Protein AF-A0A7J3WGR6-F1 (afdb_monomer_lite)

Structure (mmCIF, N/CA/C/O backbone):
data_AF-A0A7J3WGR6-F1
#
_entry.id   AF-A0A7J3WGR6-F1
#
loop_
_atom_site.group_PDB
_atom_site.id
_atom_site.type_symbol
_atom_site.label_atom_id
_atom_site.label_alt_id
_atom_site.label_comp_id
_atom_site.label_asym_id
_atom_site.label_entity_id
_atom_site.label_seq_id
_atom_site.pdbx_PDB_ins_code
_atom_site.Cartn_x
_atom_site.Cartn_y
_atom_site.Cartn_z
_atom_site.occupancy
_atom_site.B_iso_or_equiv
_atom_site.auth_seq_id
_atom_site.auth_comp_id
_atom_site.auth_asym_id
_atom_site.auth_atom_id
_atom_site.pdbx_PDB_model_num
ATOM 1 N N . MET A 1 1 ? 10.433 -10.860 -7.961 1.00 73.06 1 MET A N 1
ATOM 2 C CA . MET A 1 1 ? 10.744 -11.866 -6.919 1.00 73.06 1 MET A CA 1
ATOM 3 C C . MET A 1 1 ? 10.894 -11.122 -5.602 1.00 73.06 1 MET A C 1
ATOM 5 O O . MET A 1 1 ? 11.414 -10.011 -5.635 1.00 73.06 1 MET A O 1
ATOM 9 N N . LEU A 1 2 ? 10.378 -11.660 -4.494 1.00 84.00 2 LEU A N 1
ATOM 10 C CA . LEU A 1 2 ? 10.444 -10.988 -3.188 1.00 84.00 2 LEU A CA 1
ATOM 11 C C . LEU A 1 2 ? 11.852 -11.085 -2.602 1.00 84.00 2 LEU A C 1
ATOM 13 O O . LEU A 1 2 ? 12.506 -12.113 -2.768 1.00 84.00 2 LEU A O 1
ATOM 17 N N . THR A 1 3 ? 12.309 -10.043 -1.911 1.00 88.19 3 THR A N 1
ATOM 18 C CA . THR A 1 3 ? 13.559 -10.129 -1.149 1.00 88.19 3 THR A CA 1
ATOM 19 C C . THR A 1 3 ? 13.347 -10.954 0.130 1.00 88.19 3 THR A C 1
ATOM 21 O O . THR A 1 3 ? 12.221 -11.024 0.638 1.00 88.19 3 THR A O 1
ATOM 24 N N . PRO A 1 4 ? 14.406 -11.568 0.699 1.00 88.38 4 PRO A N 1
ATOM 25 C CA . PRO A 1 4 ? 14.295 -12.297 1.963 1.00 88.38 4 PRO A CA 1
ATOM 26 C C . PRO A 1 4 ? 13.742 -11.439 3.109 1.00 88.38 4 PRO A C 1
ATOM 28 O O . PRO A 1 4 ? 12.956 -11.929 3.916 1.00 88.38 4 PRO A O 1
ATOM 31 N N . LEU A 1 5 ? 14.102 -10.150 3.145 1.00 88.00 5 LEU A N 1
ATOM 32 C CA . LEU A 1 5 ? 13.610 -9.203 4.145 1.00 88.00 5 LEU A CA 1
ATOM 33 C C . LEU A 1 5 ? 12.109 -8.930 3.975 1.00 88.00 5 LEU A C 1
ATOM 35 O O . LEU A 1 5 ? 11.359 -9.067 4.935 1.00 88.00 5 LEU A O 1
ATOM 39 N N . GLU A 1 6 ? 11.657 -8.600 2.759 1.00 89.56 6 GLU A N 1
ATOM 40 C CA . GLU A 1 6 ? 10.231 -8.362 2.470 1.00 89.56 6 GLU A CA 1
ATOM 41 C C . GLU A 1 6 ? 9.373 -9.576 2.854 1.00 89.56 6 GLU A C 1
ATOM 43 O O . GLU A 1 6 ? 8.326 -9.434 3.490 1.00 89.56 6 GLU A O 1
ATOM 48 N N . ARG A 1 7 ? 9.846 -10.778 2.501 1.00 88.12 7 ARG A N 1
ATOM 49 C CA . ARG A 1 7 ? 9.181 -12.042 2.828 1.00 88.12 7 ARG A CA 1
ATOM 50 C C . ARG A 1 7 ? 9.122 -12.272 4.334 1.00 88.12 7 ARG A C 1
ATOM 52 O O . ARG A 1 7 ? 8.055 -12.601 4.844 1.00 88.12 7 ARG A O 1
ATOM 59 N N . GLY A 1 8 ? 10.243 -12.098 5.035 1.00 85.75 8 GLY A N 1
ATOM 60 C CA . GLY A 1 8 ? 10.320 -12.296 6.483 1.00 85.75 8 GLY A CA 1
ATOM 61 C C . GLY A 1 8 ? 9.390 -11.357 7.250 1.00 85.75 8 GLY A C 1
ATOM 62 O O . GLY A 1 8 ? 8.656 -11.807 8.129 1.00 85.75 8 GLY A O 1
ATOM 63 N N . LEU A 1 9 ? 9.361 -10.077 6.864 1.00 87.06 9 LEU A N 1
ATOM 64 C CA . LEU A 1 9 ? 8.500 -9.071 7.488 1.00 87.06 9 LEU A CA 1
ATOM 65 C C . LEU A 1 9 ? 7.014 -9.390 7.294 1.00 87.06 9 LEU A C 1
ATOM 67 O O . LEU A 1 9 ? 6.260 -9.361 8.261 1.00 87.06 9 LEU A O 1
ATOM 71 N N . LEU A 1 10 ? 6.578 -9.743 6.080 1.00 84.88 10 LEU A N 1
ATOM 72 C CA . LEU A 1 10 ? 5.171 -10.092 5.852 1.00 84.88 10 LEU A CA 1
ATOM 73 C C . LEU A 1 10 ? 4.769 -11.423 6.484 1.00 84.88 10 LEU A C 1
ATOM 75 O O . LEU A 1 10 ? 3.665 -11.521 7.013 1.00 84.88 10 LEU A O 1
ATOM 79 N N . ALA A 1 11 ? 5.634 -12.439 6.451 1.00 83.38 11 ALA A N 1
ATOM 80 C CA . ALA A 1 11 ? 5.328 -13.744 7.033 1.00 83.38 11 ALA A CA 1
ATOM 81 C C . ALA A 1 11 ? 5.096 -13.650 8.550 1.00 83.38 11 ALA A C 1
ATOM 83 O O . ALA A 1 11 ? 4.151 -14.254 9.060 1.00 83.38 11 ALA A O 1
ATOM 84 N N . GLY A 1 12 ? 5.905 -12.849 9.256 1.00 75.69 12 GLY A N 1
ATOM 85 C CA . GLY A 1 12 ? 5.730 -12.600 10.690 1.00 75.69 12 GLY A CA 1
ATOM 86 C C . GLY A 1 12 ? 4.387 -11.944 11.032 1.00 75.69 12 GLY A C 1
ATOM 87 O O . GLY A 1 12 ? 3.796 -12.238 12.068 1.00 75.69 12 GLY A O 1
ATOM 88 N N . GLU A 1 13 ? 3.866 -11.115 10.129 1.00 79.94 13 GLU A N 1
ATOM 89 C CA . GLU A 1 13 ? 2.635 -10.350 10.336 1.00 79.94 13 GLU A CA 1
ATOM 90 C C . GLU A 1 13 ? 1.373 -11.117 9.924 1.00 79.94 13 GLU A C 1
ATOM 92 O O . GLU A 1 13 ? 0.362 -11.090 10.630 1.00 79.94 13 GLU A O 1
ATOM 97 N N . LEU A 1 14 ? 1.433 -11.842 8.805 1.00 70.25 14 LEU A N 1
ATOM 98 C CA . LEU A 1 14 ? 0.319 -12.642 8.292 1.00 70.25 14 LEU A CA 1
ATOM 99 C C . LEU A 1 14 ? 0.117 -13.936 9.095 1.00 70.25 14 LEU A C 1
ATOM 101 O O . LEU A 1 14 ? -1.018 -14.392 9.242 1.00 70.25 14 LEU A O 1
ATOM 105 N N . GLY A 1 15 ? 1.182 -14.493 9.686 1.00 54.09 15 GLY A N 1
ATOM 106 C CA . GLY A 1 15 ? 1.128 -15.727 10.479 1.00 54.09 15 GLY A CA 1
ATOM 107 C C . GLY A 1 15 ? 0.203 -15.657 11.703 1.00 54.09 15 GLY A C 1
ATOM 108 O O . GLY A 1 15 ? -0.363 -16.674 12.102 1.00 54.09 15 GLY A O 1
ATOM 109 N N . GLY A 1 16 ? -0.021 -14.460 12.260 1.00 51.75 16 GLY A N 1
ATOM 110 C CA . GLY A 1 16 ? -0.953 -14.234 13.373 1.00 51.75 16 GLY A CA 1
ATOM 111 C C . GLY A 1 16 ? -2.421 -14.033 12.965 1.00 51.75 16 GLY A C 1
ATOM 112 O O . GLY A 1 16 ? -3.300 -14.086 13.822 1.00 51.75 16 GLY A O 1
ATOM 113 N N . GLN A 1 17 ? -2.705 -13.807 11.675 1.00 50.97 17 GLN A N 1
ATOM 114 C CA . GLN A 1 17 ? -4.040 -13.490 11.134 1.00 50.97 17 GLN A CA 1
ATOM 115 C C . GLN A 1 17 ? -4.561 -14.554 10.146 1.00 50.97 17 GLN A C 1
AT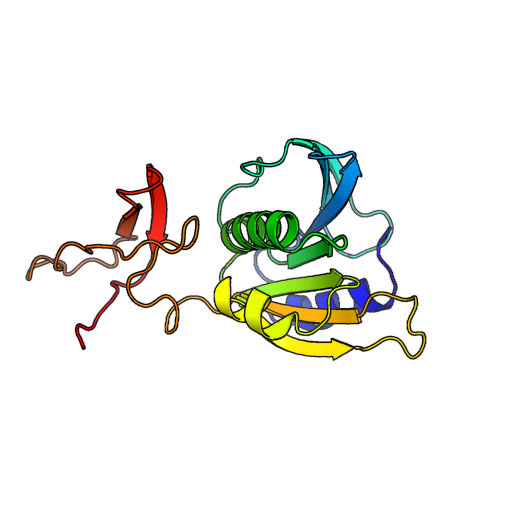OM 117 O O . GLN A 1 17 ? -5.505 -14.307 9.393 1.00 50.97 17 GLN A O 1
ATOM 122 N N . SER A 1 18 ? -3.953 -15.743 10.177 1.00 45.12 18 SER A N 1
ATOM 123 C CA . SER A 1 18 ? -3.969 -16.848 9.201 1.00 45.12 18 SER A CA 1
ATOM 124 C C . SER A 1 18 ? -5.313 -17.528 8.903 1.00 45.12 18 SER A C 1
ATOM 126 O O . SER A 1 18 ? -5.349 -18.705 8.554 1.00 45.12 18 SER A O 1
ATOM 128 N N . ARG A 1 19 ? -6.449 -16.836 9.015 1.00 48.78 19 ARG A N 1
ATOM 129 C CA . ARG A 1 19 ? -7.737 -17.430 8.640 1.00 48.78 19 ARG A CA 1
ATOM 130 C C . ARG A 1 19 ? -8.379 -16.911 7.364 1.00 48.78 19 ARG A C 1
ATOM 132 O O . ARG A 1 19 ? -9.311 -17.579 6.931 1.00 48.78 19 ARG A O 1
ATOM 139 N N . TRP A 1 20 ? -7.957 -15.794 6.750 1.00 49.59 20 TRP A N 1
ATOM 140 C CA . TRP A 1 20 ? -8.825 -15.227 5.701 1.00 49.59 20 TRP A CA 1
ATOM 141 C C . TRP A 1 20 ? -8.210 -14.619 4.436 1.00 49.59 20 TRP A C 1
ATOM 143 O O . TRP A 1 20 ? -8.979 -14.505 3.482 1.00 49.59 20 TRP A O 1
ATOM 153 N N . ARG A 1 21 ? -6.923 -14.239 4.336 1.00 61.91 21 ARG A N 1
ATOM 154 C CA . ARG A 1 21 ? -6.392 -13.605 3.100 1.00 61.91 21 ARG A CA 1
ATOM 155 C C . ARG A 1 21 ? -4.882 -13.807 2.904 1.00 61.91 21 ARG A C 1
ATOM 157 O O . ARG A 1 21 ? -4.100 -12.939 3.275 1.00 61.91 21 ARG A O 1
ATOM 164 N N . ASP A 1 22 ? -4.493 -14.893 2.238 1.00 74.06 22 ASP A N 1
ATOM 165 C CA . ASP A 1 22 ? -3.086 -15.172 1.878 1.00 74.06 22 ASP A CA 1
ATOM 166 C C . ASP A 1 22 ? -2.621 -14.404 0.628 1.00 74.06 22 ASP A C 1
ATOM 168 O O . ASP A 1 22 ? -1.458 -14.460 0.230 1.00 74.06 22 ASP A O 1
ATOM 172 N N . SER A 1 23 ? -3.537 -13.665 -0.003 1.00 87.06 23 SER A N 1
ATOM 173 C CA . SER A 1 23 ? -3.240 -12.865 -1.182 1.00 87.06 23 SER A CA 1
ATOM 174 C C . SER A 1 23 ? -2.430 -11.621 -0.822 1.00 87.06 23 SER A C 1
ATOM 176 O O . SER A 1 23 ? -2.873 -10.771 -0.036 1.00 87.06 23 SER A O 1
ATOM 178 N N . VAL A 1 24 ? -1.271 -11.492 -1.464 1.00 90.56 24 VAL A N 1
ATOM 179 C CA . VAL A 1 24 ? -0.347 -10.366 -1.315 1.00 90.56 24 VAL A CA 1
ATOM 180 C C . VAL A 1 24 ? -0.193 -9.656 -2.651 1.00 90.56 24 VAL A C 1
ATOM 182 O O . VAL A 1 24 ? 0.004 -10.292 -3.682 1.00 90.56 24 VAL A O 1
ATOM 185 N N . LEU A 1 25 ? -0.270 -8.328 -2.651 1.00 93.31 25 LEU A N 1
ATOM 186 C CA . LEU A 1 25 ? -0.033 -7.530 -3.855 1.00 93.31 25 LEU A CA 1
ATOM 187 C C . LEU A 1 25 ? 1.372 -6.936 -3.838 1.00 93.31 25 LEU A C 1
ATOM 189 O O . LEU A 1 25 ? 1.686 -6.131 -2.969 1.00 93.31 25 LEU A O 1
ATOM 193 N N . LEU A 1 26 ? 2.189 -7.276 -4.827 1.00 93.81 26 LEU A N 1
ATOM 194 C CA . LEU A 1 26 ? 3.441 -6.589 -5.118 1.00 93.81 26 LEU A CA 1
ATOM 195 C C . LEU A 1 26 ? 3.190 -5.484 -6.150 1.00 93.81 26 LEU A C 1
ATOM 197 O O . LEU A 1 26 ? 2.590 -5.725 -7.198 1.00 93.81 26 LEU A O 1
ATOM 201 N N . VAL A 1 27 ? 3.664 -4.280 -5.848 1.00 93.50 27 VAL A N 1
ATOM 202 C CA . VAL A 1 27 ? 3.543 -3.089 -6.686 1.00 93.50 27 VAL A CA 1
ATOM 203 C C . VAL A 1 27 ? 4.930 -2.531 -6.966 1.00 93.50 27 VAL A C 1
ATOM 205 O O . VAL A 1 27 ? 5.677 -2.231 -6.035 1.00 93.50 27 VAL A O 1
ATOM 208 N N . GLU A 1 28 ? 5.265 -2.385 -8.243 1.00 89.38 28 GLU A N 1
ATOM 209 C CA . GLU A 1 28 ? 6.574 -1.911 -8.700 1.00 89.38 28 GLU A CA 1
ATOM 210 C C . GLU A 1 28 ? 6.407 -0.831 -9.773 1.00 89.38 28 GLU A C 1
ATOM 212 O O . GLU A 1 28 ? 5.542 -0.940 -10.650 1.00 89.38 28 GLU A O 1
ATOM 217 N N . ASP A 1 29 ? 7.257 0.196 -9.737 1.00 84.62 29 ASP A N 1
ATOM 218 C CA . ASP A 1 29 ? 7.391 1.136 -10.851 1.00 84.62 29 ASP A CA 1
ATOM 219 C C . ASP A 1 29 ? 7.866 0.400 -12.110 1.00 84.62 29 ASP A C 1
ATOM 221 O O . ASP A 1 29 ? 8.828 -0.368 -12.074 1.00 84.62 29 ASP A O 1
ATOM 225 N N . TRP A 1 30 ? 7.184 0.629 -13.237 1.00 81.19 30 TRP A N 1
ATOM 226 C CA . TRP A 1 30 ? 7.528 -0.009 -14.512 1.00 81.19 30 TRP A CA 1
ATOM 227 C C . TRP A 1 30 ? 8.000 0.999 -15.557 1.00 81.19 30 TRP A C 1
ATOM 229 O O . TRP A 1 30 ? 9.089 0.885 -16.112 1.00 81.19 30 TRP A O 1
ATOM 239 N N . ALA A 1 31 ? 7.170 1.999 -15.833 1.00 79.88 31 ALA A N 1
ATOM 240 C CA . ALA A 1 31 ? 7.458 3.068 -16.779 1.00 79.88 31 ALA A CA 1
ATOM 241 C C . ALA A 1 31 ? 6.797 4.357 -16.289 1.00 79.88 31 ALA A C 1
ATOM 243 O O . ALA A 1 31 ? 5.999 4.339 -15.354 1.00 79.88 31 ALA A O 1
ATOM 244 N N . LYS A 1 32 ? 7.103 5.497 -16.915 1.00 80.50 32 LYS A N 1
ATOM 245 C CA . LYS A 1 32 ? 6.555 6.795 -16.499 1.00 80.50 32 LYS A CA 1
ATOM 246 C C . LYS A 1 32 ? 5.019 6.761 -16.482 1.00 80.50 32 LYS A C 1
ATOM 248 O O . LYS A 1 32 ? 4.389 6.720 -17.535 1.00 80.50 32 LYS A O 1
ATOM 253 N N . GLY A 1 33 ? 4.438 6.790 -15.283 1.00 75.44 33 GLY A N 1
ATOM 254 C CA . GLY A 1 33 ? 2.989 6.729 -15.076 1.00 75.44 33 GLY A CA 1
ATOM 255 C C . GLY A 1 33 ? 2.376 5.324 -15.099 1.00 75.44 33 GLY A C 1
ATOM 256 O O . GLY A 1 33 ? 1.154 5.217 -15.074 1.00 75.44 33 GLY A O 1
ATOM 257 N N . PHE A 1 34 ? 3.178 4.258 -15.142 1.00 84.81 34 PHE A N 1
ATOM 258 C CA . PHE A 1 34 ? 2.716 2.869 -15.150 1.00 84.81 34 PHE A CA 1
ATOM 259 C C . PHE A 1 34 ? 3.336 2.069 -14.011 1.00 84.81 34 PHE A C 1
ATOM 261 O O . PHE A 1 34 ? 4.548 2.113 -13.790 1.00 84.81 34 PHE A O 1
ATOM 268 N N . PHE A 1 35 ? 2.499 1.260 -13.372 1.00 87.81 35 PHE A N 1
ATOM 269 C CA . PHE A 1 35 ? 2.910 0.326 -12.337 1.00 87.81 35 PHE A CA 1
ATOM 270 C C . PHE A 1 35 ? 2.685 -1.104 -12.800 1.00 87.81 35 PHE A C 1
ATOM 272 O O . PHE A 1 35 ? 1.691 -1.420 -13.464 1.00 87.81 35 PHE A O 1
ATOM 279 N N . ARG A 1 36 ? 3.599 -1.982 -12.404 1.00 91.50 36 ARG A N 1
ATOM 280 C CA . ARG A 1 36 ? 3.403 -3.420 -12.464 1.00 91.50 36 ARG A CA 1
ATOM 281 C C . ARG A 1 36 ? 2.768 -3.873 -11.155 1.00 91.50 36 ARG A C 1
ATOM 283 O O . ARG A 1 36 ? 3.311 -3.640 -10.080 1.00 91.50 36 ARG A O 1
ATOM 290 N N . LEU A 1 37 ? 1.628 -4.537 -11.269 1.00 93.12 37 LEU A N 1
ATOM 291 C CA . LEU A 1 37 ? 0.936 -5.208 -10.182 1.00 93.12 37 LEU A CA 1
ATOM 292 C C . LEU A 1 37 ? 1.156 -6.709 -10.327 1.00 93.12 37 LEU A C 1
ATOM 294 O O . LEU A 1 37 ? 0.918 -7.267 -11.398 1.00 93.12 37 LEU A O 1
ATOM 298 N N . VAL A 1 38 ? 1.589 -7.367 -9.260 1.00 92.94 38 VAL A N 1
ATOM 299 C CA . VAL A 1 38 ? 1.698 -8.824 -9.197 1.00 92.94 38 VAL A CA 1
ATOM 300 C C . VAL A 1 38 ? 0.920 -9.303 -7.981 1.00 92.94 38 VAL A C 1
ATOM 302 O O . VAL A 1 38 ? 1.310 -9.042 -6.847 1.00 92.94 38 VAL A O 1
ATOM 305 N N . LEU A 1 39 ? -0.199 -9.978 -8.219 1.00 91.94 39 LEU A N 1
ATOM 306 C CA . LEU A 1 39 ? -0.953 -10.663 -7.179 1.00 91.94 39 LEU A CA 1
ATOM 307 C C . LEU A 1 39 ? -0.289 -12.012 -6.911 1.00 91.94 39 LEU A C 1
ATOM 309 O O . LEU A 1 39 ? -0.115 -12.798 -7.840 1.00 91.94 39 LEU A O 1
ATOM 313 N N . LEU A 1 40 ? 0.079 -12.255 -5.660 1.00 90.19 40 LEU A N 1
ATOM 314 C CA . LEU A 1 40 ? 0.690 -13.483 -5.172 1.00 90.19 40 LEU A CA 1
ATOM 315 C C . LEU A 1 40 ? -0.333 -14.229 -4.316 1.00 90.19 40 LEU A C 1
ATOM 317 O O . LEU A 1 40 ? -0.863 -13.658 -3.362 1.00 90.19 40 LEU A O 1
ATOM 321 N N . GLU A 1 41 ? -0.601 -15.493 -4.634 1.00 86.62 41 GLU A N 1
ATOM 322 C CA . GLU A 1 41 ? -1.483 -16.374 -3.853 1.00 86.62 41 GLU A CA 1
ATOM 323 C C . GLU A 1 41 ? -0.686 -17.139 -2.784 1.00 86.62 41 GLU A C 1
ATOM 325 O O . GLU A 1 41 ? -0.732 -18.363 -2.698 1.00 86.62 41 GLU A O 1
ATOM 330 N N . GLY A 1 42 ? 0.112 -16.406 -2.006 1.00 81.31 42 GLY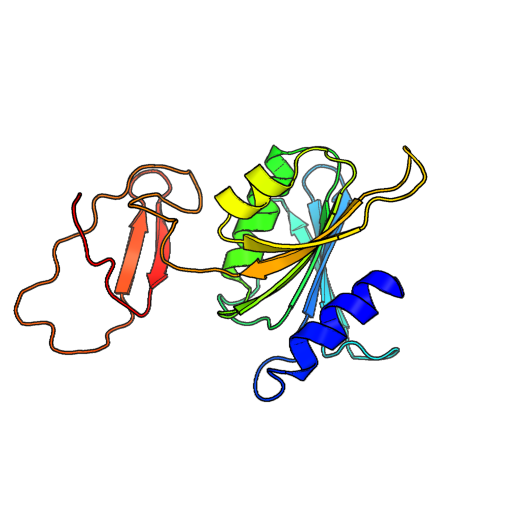 A N 1
ATOM 331 C CA . GLY A 1 42 ? 1.007 -16.948 -0.986 1.00 81.31 42 GLY A CA 1
ATOM 332 C C . GLY A 1 42 ? 2.402 -16.319 -1.015 1.00 81.31 42 GLY A C 1
ATOM 333 O O . GLY A 1 42 ? 2.784 -15.629 -1.962 1.00 81.31 42 GLY A O 1
ATOM 334 N N . LEU A 1 43 ? 3.171 -16.549 0.053 1.00 79.88 43 LEU A N 1
ATOM 335 C CA . LEU A 1 43 ? 4.548 -16.049 0.205 1.00 79.88 43 LEU A CA 1
ATOM 336 C C . LEU A 1 43 ? 5.628 -17.082 -0.159 1.00 79.88 43 LEU A C 1
ATOM 338 O O . LEU A 1 43 ? 6.814 -16.740 -0.185 1.00 79.88 43 LEU A O 1
ATOM 342 N N . GLU A 1 44 ? 5.230 -18.329 -0.409 1.00 80.12 44 GLU A N 1
ATOM 343 C CA . GLU A 1 44 ? 6.135 -19.428 -0.742 1.00 80.12 44 GLU A CA 1
ATOM 344 C C . GLU A 1 44 ? 6.674 -19.305 -2.173 1.00 80.12 44 GLU A C 1
ATOM 346 O O . GLU A 1 44 ? 6.007 -18.807 -3.085 1.00 80.12 44 GLU A O 1
ATOM 351 N N . ASP A 1 45 ? 7.907 -19.770 -2.379 1.00 74.19 45 ASP A N 1
ATOM 352 C CA . ASP A 1 45 ? 8.495 -19.816 -3.714 1.00 74.19 45 ASP A CA 1
ATOM 353 C C . ASP A 1 45 ? 7.714 -20.801 -4.596 1.00 74.19 45 ASP A C 1
ATOM 355 O O . ASP A 1 45 ? 7.510 -21.956 -4.234 1.00 74.19 45 ASP A O 1
ATOM 359 N N . GLY A 1 46 ? 7.273 -20.334 -5.768 1.00 73.31 46 GLY A N 1
ATOM 360 C CA . GLY A 1 46 ? 6.438 -21.117 -6.685 1.00 73.31 46 GLY A CA 1
ATOM 361 C C . GLY A 1 46 ? 4.929 -20.939 -6.496 1.00 73.31 46 GLY A C 1
ATOM 362 O O . GLY A 1 46 ? 4.170 -21.552 -7.246 1.00 73.31 46 GLY A O 1
ATOM 363 N N . ALA A 1 47 ? 4.486 -20.083 -5.567 1.00 78.12 47 ALA A N 1
ATOM 364 C CA . ALA A 1 47 ? 3.074 -19.730 -5.444 1.00 78.12 47 ALA A CA 1
ATOM 365 C C . ALA A 1 47 ? 2.515 -19.155 -6.766 1.00 78.12 47 ALA A C 1
ATOM 367 O O . ALA A 1 47 ? 3.233 -18.425 -7.475 1.00 78.12 47 ALA A O 1
ATOM 368 N N . PRO A 1 48 ? 1.241 -19.447 -7.105 1.00 82.44 48 PRO A N 1
ATOM 369 C CA . PRO A 1 48 ? 0.585 -18.853 -8.258 1.00 82.44 48 PRO A CA 1
ATOM 370 C C . PRO A 1 48 ? 0.687 -17.332 -8.211 1.00 82.44 48 PRO A C 1
ATOM 372 O O . PRO A 1 48 ? 0.535 -16.701 -7.159 1.00 82.44 48 PRO A O 1
ATOM 375 N N . ASN A 1 49 ? 0.965 -16.740 -9.369 1.00 88.12 49 ASN A N 1
ATOM 376 C CA . ASN A 1 49 ? 0.995 -15.299 -9.499 1.00 88.12 49 ASN A CA 1
ATOM 377 C C . ASN A 1 49 ? 0.286 -14.828 -10.764 1.00 88.12 49 ASN A C 1
ATOM 379 O O . ASN A 1 49 ? 0.323 -15.468 -11.815 1.00 88.12 49 ASN A O 1
ATOM 383 N N . HIS A 1 50 ? -0.349 -13.670 -10.640 1.00 88.50 50 HIS A N 1
ATOM 384 C CA . HIS A 1 50 ? -1.003 -12.978 -11.738 1.00 88.50 50 HIS A CA 1
ATOM 385 C C . HIS A 1 50 ? -0.391 -11.595 -11.869 1.00 88.50 50 HIS A C 1
ATOM 387 O O . HIS A 1 50 ? -0.363 -10.835 -10.903 1.00 88.50 50 HIS A O 1
ATOM 393 N N . SER A 1 51 ? 0.101 -11.259 -13.061 1.00 89.94 51 SER A N 1
ATOM 394 C CA . SER A 1 51 ? 0.715 -9.956 -13.311 1.00 89.94 51 SER A CA 1
ATOM 395 C C . SER A 1 51 ? -0.110 -9.115 -14.274 1.00 89.94 51 SER A C 1
ATOM 397 O O . SER A 1 51 ? -0.622 -9.617 -15.273 1.00 89.94 51 SER A O 1
ATOM 399 N N . LEU A 1 52 ? -0.216 -7.828 -13.966 1.00 89.56 52 LEU A N 1
ATOM 400 C CA . LEU A 1 52 ? -0.896 -6.827 -14.772 1.00 89.56 52 LEU A CA 1
ATOM 401 C C . LEU A 1 52 ? -0.066 -5.544 -14.768 1.00 89.56 52 LEU A C 1
ATOM 403 O O . LEU A 1 52 ? 0.508 -5.172 -13.749 1.00 89.56 52 LEU A O 1
ATOM 407 N N . VAL A 1 53 ? -0.037 -4.836 -15.892 1.00 88.25 53 VAL A N 1
ATOM 408 C CA . VAL A 1 53 ? 0.473 -3.463 -15.947 1.00 88.25 53 VAL A CA 1
ATOM 409 C C . VAL A 1 53 ? -0.718 -2.516 -15.996 1.00 88.25 53 VAL A C 1
ATOM 411 O O . VAL A 1 53 ? -1.601 -2.675 -16.838 1.00 88.25 53 VAL A O 1
ATOM 414 N N . CYS A 1 54 ? -0.756 -1.537 -15.097 1.00 83.56 54 CYS A N 1
ATOM 415 C CA . CYS A 1 54 ? -1.814 -0.535 -15.049 1.00 83.56 54 CYS A CA 1
ATOM 416 C C . CYS A 1 54 ? -1.240 0.881 -15.066 1.00 83.56 54 CYS A C 1
ATOM 418 O O . CYS A 1 54 ? -0.170 1.150 -14.518 1.00 83.56 54 CYS A O 1
ATOM 420 N N . TYR A 1 55 ? -1.979 1.799 -15.682 1.00 81.31 55 TYR A N 1
ATOM 421 C CA . TYR A 1 55 ? -1.695 3.227 -15.592 1.00 81.31 55 TYR A CA 1
ATOM 422 C C . TYR A 1 55 ? -1.997 3.756 -14.180 1.00 81.31 55 TYR A C 1
ATOM 424 O O . TYR A 1 55 ? -2.863 3.213 -13.490 1.00 81.31 55 TYR A O 1
ATOM 432 N N . GLN A 1 56 ? -1.304 4.824 -13.774 1.00 71.75 56 GLN A N 1
ATOM 433 C CA . GLN A 1 56 ? -1.538 5.576 -12.540 1.00 71.75 56 GLN A CA 1
ATOM 434 C C . GLN A 1 56 ? -3.032 5.881 -12.364 1.00 71.75 56 GLN A C 1
ATOM 436 O O . GLN A 1 56 ? -3.624 6.691 -13.074 1.00 71.75 56 GLN A O 1
ATOM 441 N N . GLY A 1 57 ? -3.667 5.181 -11.427 1.00 7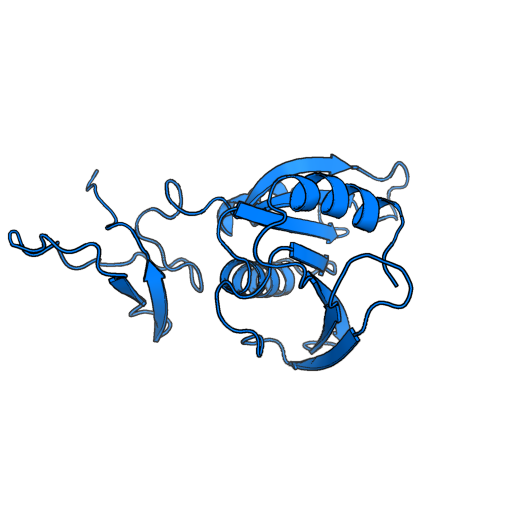3.12 57 GLY A N 1
ATOM 442 C CA . GLY A 1 57 ? -5.114 5.185 -11.282 1.00 73.12 57 GLY A CA 1
ATOM 443 C C . GLY A 1 57 ? -5.591 4.098 -10.330 1.00 73.12 57 GLY A C 1
ATOM 444 O O . GLY A 1 57 ? -4.834 3.601 -9.501 1.00 73.12 57 GLY A O 1
ATOM 445 N N . ARG A 1 58 ? -6.871 3.737 -10.443 1.00 76.38 58 ARG A N 1
ATOM 446 C CA . ARG A 1 58 ? -7.497 2.764 -9.547 1.00 76.38 58 ARG A CA 1
ATOM 447 C C . ARG A 1 58 ? -6.987 1.354 -9.829 1.00 76.38 58 ARG A C 1
ATOM 449 O O . ARG A 1 58 ? -7.082 0.881 -10.960 1.00 76.38 58 ARG A O 1
ATOM 456 N N . PHE A 1 59 ? -6.540 0.652 -8.792 1.00 83.69 59 PHE A N 1
ATOM 457 C CA . PHE A 1 59 ? -6.137 -0.743 -8.944 1.00 83.69 59 PHE A CA 1
ATOM 458 C C . PHE A 1 59 ? -7.355 -1.635 -9.215 1.00 83.69 59 PHE A C 1
ATOM 460 O O . PHE A 1 59 ? -8.386 -1.479 -8.546 1.00 83.69 59 PHE A O 1
ATOM 467 N N . PRO A 1 60 ? -7.249 -2.628 -10.115 1.00 83.50 60 PRO A N 1
ATOM 468 C CA . PRO A 1 60 ? -8.311 -3.595 -10.389 1.00 83.50 60 PRO A CA 1
ATOM 469 C C . PRO A 1 60 ? -8.400 -4.669 -9.290 1.00 83.50 60 PRO A C 1
ATOM 471 O O . PRO A 1 60 ? -8.565 -5.853 -9.556 1.00 83.50 60 PRO A O 1
ATOM 474 N N . VAL A 1 61 ? -8.284 -4.246 -8.031 1.00 81.62 61 VAL A N 1
ATOM 475 C CA . VAL A 1 61 ? -8.380 -5.081 -6.836 1.00 81.62 61 VAL A CA 1
ATOM 476 C C . VAL A 1 61 ? -9.573 -4.602 -6.016 1.00 81.62 61 VAL A C 1
ATOM 478 O O . VAL A 1 61 ? -9.785 -3.395 -5.817 1.00 81.62 61 VAL A O 1
ATOM 481 N N . ARG A 1 62 ? -10.395 -5.550 -5.557 1.00 77.12 62 ARG A N 1
ATOM 482 C CA . ARG A 1 62 ? -11.542 -5.254 -4.695 1.00 77.12 62 ARG A CA 1
ATOM 483 C C . ARG A 1 62 ? -11.049 -4.676 -3.366 1.00 77.12 62 ARG A C 1
ATOM 485 O O . ARG A 1 62 ? -10.030 -5.100 -2.833 1.00 77.12 62 ARG A O 1
ATOM 492 N N . ALA A 1 63 ? -11.782 -3.698 -2.834 1.00 75.56 63 ALA A N 1
ATOM 493 C CA . ALA A 1 63 ? -11.455 -3.118 -1.537 1.00 75.56 63 ALA A CA 1
ATOM 494 C C . ALA A 1 63 ? -11.432 -4.195 -0.441 1.00 75.56 63 ALA A C 1
ATOM 496 O O . ALA A 1 63 ? -12.295 -5.077 -0.417 1.00 75.56 63 ALA A O 1
ATOM 497 N N . GLY A 1 64 ? -10.429 -4.128 0.429 1.00 74.25 64 GLY A N 1
ATOM 498 C CA . GLY A 1 64 ? -10.209 -5.098 1.492 1.00 74.25 64 GLY A CA 1
ATOM 499 C C . GLY A 1 64 ? -9.700 -6.469 1.043 1.00 74.25 64 GLY A C 1
ATOM 500 O O . GLY A 1 64 ? -9.405 -7.277 1.904 1.00 74.25 64 GLY A O 1
ATOM 501 N N . ALA A 1 65 ? -9.592 -6.787 -0.246 1.00 80.44 65 ALA A N 1
ATOM 502 C CA . ALA A 1 65 ? -9.347 -8.161 -0.695 1.00 80.44 65 ALA A CA 1
ATOM 503 C C . ALA A 1 65 ? -7.978 -8.758 -0.319 1.00 80.44 65 ALA A C 1
ATOM 505 O O . ALA A 1 65 ? -7.823 -9.972 -0.417 1.00 80.44 65 ALA A O 1
ATOM 506 N N . LEU A 1 66 ? -7.010 -7.947 0.109 1.00 86.81 66 LEU A N 1
ATOM 507 C CA . LEU A 1 66 ? -5.629 -8.371 0.356 1.00 86.81 66 LEU A CA 1
ATOM 508 C C . LEU A 1 66 ? -5.302 -8.444 1.848 1.00 86.81 66 LEU A C 1
ATOM 510 O O . LEU A 1 66 ? -5.699 -7.562 2.606 1.00 86.81 66 LEU A O 1
ATOM 514 N N . GLY A 1 67 ? -4.532 -9.451 2.262 1.00 86.19 67 GLY A N 1
ATOM 515 C CA . GLY A 1 67 ? -3.963 -9.502 3.615 1.00 86.19 67 GLY A CA 1
ATOM 516 C C . GLY A 1 67 ? -2.685 -8.671 3.736 1.00 86.19 67 GLY A C 1
ATOM 517 O O . GLY A 1 67 ? -2.428 -8.065 4.776 1.00 86.19 67 GLY A O 1
ATOM 518 N N . GLY A 1 68 ? -1.908 -8.594 2.651 1.00 91.81 68 GLY A N 1
ATOM 519 C CA . GLY A 1 68 ? -0.640 -7.877 2.618 1.00 91.81 68 GLY A CA 1
ATOM 520 C C . GLY A 1 68 ? -0.363 -7.178 1.291 1.00 91.81 68 GLY A C 1
ATOM 521 O O . GLY A 1 68 ? -0.952 -7.491 0.253 1.00 91.81 68 GLY A O 1
ATOM 522 N N . ALA A 1 69 ? 0.556 -6.221 1.320 1.00 94.06 69 ALA A N 1
ATOM 523 C CA . ALA A 1 69 ? 1.067 -5.559 0.134 1.00 94.06 69 ALA A CA 1
ATOM 524 C C . ALA A 1 69 ? 2.556 -5.239 0.279 1.00 94.06 69 ALA A C 1
ATOM 526 O O . ALA A 1 69 ? 3.040 -4.941 1.371 1.00 94.06 69 ALA A O 1
ATOM 527 N N . ILE A 1 70 ? 3.262 -5.268 -0.844 1.00 94.88 70 ILE A N 1
ATOM 528 C CA . ILE A 1 70 ? 4.646 -4.828 -0.981 1.00 94.88 70 ILE A CA 1
ATOM 529 C C . ILE A 1 70 ? 4.649 -3.721 -2.019 1.00 94.88 70 ILE A C 1
ATOM 531 O O . ILE A 1 70 ? 4.197 -3.923 -3.143 1.00 94.88 70 ILE A O 1
ATOM 535 N N . VAL A 1 71 ? 5.159 -2.555 -1.654 1.00 94.81 71 VAL A N 1
ATOM 536 C CA . VAL A 1 71 ? 5.284 -1.411 -2.552 1.00 94.81 71 VAL A CA 1
ATOM 537 C C . VAL A 1 71 ? 6.757 -1.083 -2.683 1.00 94.81 71 VAL A C 1
ATOM 539 O O . VAL A 1 71 ? 7.401 -0.732 -1.700 1.00 94.81 71 VAL A O 1
ATOM 542 N N . ARG A 1 72 ? 7.288 -1.172 -3.899 1.00 92.81 72 ARG A N 1
ATOM 543 C CA . ARG A 1 72 ? 8.614 -0.661 -4.249 1.00 92.81 72 ARG A CA 1
ATOM 544 C C . ARG A 1 72 ? 8.422 0.684 -4.934 1.00 92.81 72 ARG A C 1
ATOM 546 O O . ARG A 1 72 ? 8.202 0.744 -6.142 1.00 92.81 72 ARG A O 1
ATOM 553 N N . GLY A 1 73 ? 8.383 1.740 -4.128 1.00 85.75 73 GLY A N 1
ATOM 554 C CA . GLY A 1 73 ? 8.076 3.093 -4.573 1.00 85.75 73 GLY A CA 1
ATOM 555 C C . GLY A 1 73 ? 9.325 3.850 -5.004 1.00 85.75 73 GLY A C 1
ATOM 556 O O . GLY A 1 73 ? 10.309 3.888 -4.266 1.00 85.75 73 GLY A O 1
ATOM 557 N N . GLY A 1 74 ? 9.272 4.494 -6.167 1.00 85.88 74 GLY A N 1
ATOM 558 C CA . GLY A 1 74 ? 10.325 5.380 -6.645 1.00 85.88 74 GLY A CA 1
ATOM 559 C C . GLY A 1 74 ? 10.430 6.714 -5.886 1.00 85.88 74 GLY A C 1
ATOM 560 O O . GLY A 1 74 ? 9.782 6.921 -4.857 1.00 85.88 74 GLY A O 1
ATOM 561 N N . PRO A 1 75 ? 11.247 7.651 -6.399 1.00 85.50 75 PRO A N 1
ATOM 562 C CA . PRO A 1 75 ? 11.562 8.915 -5.729 1.00 85.50 75 PRO A CA 1
ATOM 563 C C . PRO A 1 75 ? 10.469 9.993 -5.859 1.00 85.50 75 PRO A C 1
ATOM 565 O O . PRO A 1 75 ? 10.663 11.107 -5.381 1.00 85.50 75 PRO A O 1
ATOM 568 N N . ASP A 1 76 ? 9.338 9.720 -6.521 1.00 87.25 76 ASP A N 1
ATOM 569 C CA . ASP A 1 76 ? 8.244 10.690 -6.661 1.00 87.25 76 ASP A CA 1
ATOM 570 C C . ASP A 1 76 ? 7.218 10.549 -5.513 1.00 87.25 76 ASP A C 1
ATOM 572 O O . ASP A 1 76 ? 6.423 9.600 -5.500 1.00 87.25 76 ASP A O 1
ATOM 576 N N . PRO A 1 77 ? 7.150 11.513 -4.574 1.00 84.62 77 PRO A N 1
ATOM 577 C CA . PRO A 1 77 ? 6.234 11.447 -3.437 1.00 84.62 77 PRO A CA 1
ATOM 578 C C . PRO A 1 77 ? 4.754 11.559 -3.836 1.00 84.62 77 PRO A C 1
ATOM 580 O O . PRO A 1 77 ? 3.878 11.104 -3.089 1.00 84.62 77 PRO A O 1
ATOM 583 N N . ARG A 1 78 ? 4.435 12.158 -4.994 1.00 83.81 78 ARG A N 1
ATOM 584 C CA . ARG A 1 78 ? 3.050 12.258 -5.482 1.00 83.81 78 ARG A CA 1
ATOM 585 C C . ARG A 1 78 ? 2.572 10.915 -6.014 1.00 83.81 78 ARG A C 1
ATOM 587 O O . ARG A 1 78 ? 1.483 10.480 -5.638 1.00 83.81 78 ARG A O 1
ATOM 594 N N . ALA A 1 79 ? 3.397 10.253 -6.825 1.00 84.50 79 ALA A N 1
ATOM 595 C CA . ALA A 1 79 ? 3.130 8.899 -7.297 1.00 84.50 79 ALA A CA 1
ATOM 596 C C . ALA A 1 79 ? 3.007 7.925 -6.118 1.00 84.50 79 ALA A C 1
ATOM 598 O O . ALA A 1 79 ? 2.017 7.199 -6.027 1.00 84.50 79 ALA A O 1
ATOM 599 N N . LEU A 1 80 ? 3.937 7.988 -5.155 1.00 87.88 80 LEU A N 1
ATOM 600 C CA . LEU A 1 80 ? 3.877 7.167 -3.945 1.00 87.88 80 LEU A CA 1
ATOM 601 C C . LEU A 1 80 ? 2.598 7.419 -3.138 1.00 87.88 80 LEU A C 1
ATOM 603 O O . LEU A 1 80 ? 1.965 6.478 -2.672 1.00 87.88 80 LEU A O 1
ATOM 607 N N . SER A 1 81 ? 2.169 8.674 -3.002 1.00 86.06 81 SER A N 1
ATOM 608 C CA . SER A 1 81 ? 0.921 8.986 -2.297 1.00 86.06 81 SER A CA 1
ATOM 609 C C . SER A 1 81 ? -0.306 8.354 -2.959 1.00 86.06 81 SER A C 1
ATOM 611 O O . SER A 1 81 ? -1.176 7.832 -2.269 1.00 86.06 81 SER A O 1
ATOM 613 N N . GLN A 1 82 ? -0.384 8.376 -4.290 1.00 82.75 82 GLN A N 1
ATOM 614 C CA . GLN A 1 82 ? -1.482 7.735 -5.022 1.00 82.75 82 GLN A CA 1
ATOM 615 C C . GLN A 1 82 ? -1.440 6.208 -4.889 1.00 82.75 82 GLN A C 1
ATOM 617 O O . GLN A 1 82 ? -2.482 5.579 -4.709 1.00 82.75 82 GLN A O 1
ATOM 622 N N . LEU A 1 83 ? -0.239 5.626 -4.930 1.00 89.44 83 LEU A N 1
ATOM 623 C CA . LEU A 1 83 ? -0.017 4.200 -4.701 1.00 89.44 83 LEU A CA 1
ATOM 624 C C . LEU A 1 83 ? -0.494 3.773 -3.314 1.00 89.44 83 LEU A C 1
ATOM 626 O O . LEU A 1 83 ? -1.292 2.848 -3.193 1.00 89.44 83 LEU A O 1
ATOM 630 N N . LEU A 1 84 ? -0.032 4.462 -2.269 1.00 89.38 84 LEU A N 1
ATOM 631 C CA . LEU A 1 84 ? -0.369 4.139 -0.883 1.00 89.38 84 LEU A CA 1
ATOM 632 C C . LEU A 1 84 ? -1.867 4.239 -0.625 1.00 89.38 84 LEU A C 1
ATOM 634 O O . LEU A 1 84 ? -2.416 3.396 0.078 1.00 89.38 84 LEU A O 1
ATOM 638 N N . PHE A 1 85 ? -2.537 5.205 -1.247 1.00 85.50 85 PHE A N 1
ATOM 639 C CA . PHE A 1 85 ? -3.986 5.312 -1.195 1.00 85.50 85 PHE A CA 1
ATOM 640 C C . PHE A 1 85 ? -4.694 4.070 -1.773 1.00 85.50 85 PHE A C 1
ATOM 642 O O . PHE A 1 85 ? -5.560 3.480 -1.121 1.00 85.50 85 PHE A O 1
ATOM 649 N N . GLU A 1 86 ? -4.320 3.633 -2.979 1.00 86.31 86 GLU A N 1
ATOM 650 C CA . GLU A 1 86 ? -4.936 2.455 -3.606 1.00 86.31 86 GLU A CA 1
ATOM 651 C C . GLU A 1 86 ? -4.594 1.154 -2.874 1.00 86.31 86 GLU A C 1
ATOM 653 O O . GLU A 1 86 ? -5.451 0.276 -2.737 1.00 86.31 86 GLU A O 1
ATOM 658 N N . VAL A 1 87 ? -3.375 1.045 -2.346 1.00 90.75 87 VAL A N 1
ATOM 659 C CA . VAL A 1 87 ? -2.955 -0.085 -1.512 1.00 90.75 87 VAL A CA 1
ATOM 660 C C . VAL A 1 87 ? -3.752 -0.125 -0.213 1.00 90.75 87 VAL A C 1
ATOM 662 O O . VAL A 1 87 ? -4.287 -1.174 0.137 1.00 90.75 87 VAL A O 1
ATOM 665 N N . ASN A 1 88 ? -3.918 1.012 0.467 1.00 87.50 88 ASN A N 1
ATOM 666 C CA . ASN A 1 88 ? -4.718 1.101 1.686 1.00 87.50 88 ASN A CA 1
ATOM 667 C C . ASN A 1 88 ? -6.173 0.659 1.446 1.00 87.50 88 ASN A C 1
ATOM 669 O O . ASN A 1 88 ? -6.731 -0.105 2.235 1.00 87.50 88 ASN A O 1
ATOM 673 N N . ARG A 1 89 ? -6.762 1.065 0.310 1.00 83.81 89 ARG A N 1
ATOM 674 C CA . ARG A 1 89 ? -8.096 0.620 -0.124 1.00 83.81 89 ARG A CA 1
ATOM 675 C C . ARG A 1 89 ? -8.156 -0.893 -0.343 1.00 83.81 89 ARG A C 1
ATOM 677 O O . ARG A 1 89 ? -9.162 -1.517 -0.004 1.00 83.81 89 ARG A O 1
ATOM 684 N N . ALA A 1 90 ? -7.139 -1.476 -0.973 1.00 85.75 90 ALA A N 1
ATOM 685 C CA . ALA A 1 90 ? -7.110 -2.894 -1.325 1.00 85.75 90 ALA A CA 1
ATOM 686 C C . ALA A 1 90 ? -6.824 -3.813 -0.122 1.00 85.75 90 ALA A C 1
ATOM 688 O O . ALA A 1 90 ? -7.295 -4.949 -0.107 1.00 85.75 90 ALA A O 1
ATOM 689 N N . LEU A 1 91 ? -6.107 -3.325 0.891 1.00 86.06 91 LEU A N 1
ATOM 690 C CA . LEU A 1 91 ? -5.804 -4.063 2.116 1.00 86.06 91 LEU A CA 1
ATOM 691 C C . LEU A 1 91 ? -7.033 -4.234 3.017 1.00 86.06 91 LEU A C 1
ATOM 693 O O . LEU A 1 91 ? -7.823 -3.306 3.220 1.00 86.06 91 LEU A O 1
ATOM 697 N N . ALA A 1 92 ? -7.179 -5.426 3.589 1.00 79.75 92 ALA A N 1
ATOM 698 C CA . ALA A 1 92 ? -8.094 -5.723 4.683 1.00 79.75 92 ALA A CA 1
ATOM 699 C C . ALA A 1 92 ? -7.714 -4.931 5.938 1.00 79.75 92 ALA A C 1
ATOM 701 O O . ALA A 1 92 ? -6.601 -4.415 6.046 1.00 79.75 92 ALA A O 1
ATOM 702 N N . ASP A 1 93 ? -8.632 -4.830 6.893 1.00 75.56 93 ASP A N 1
ATOM 703 C CA . ASP A 1 93 ? -8.339 -4.182 8.171 1.00 75.56 93 ASP A CA 1
ATOM 704 C C . ASP A 1 93 ? -7.224 -4.920 8.910 1.00 75.56 93 ASP A C 1
ATOM 706 O O . ASP A 1 93 ? -7.170 -6.147 8.900 1.00 75.56 93 ASP A O 1
ATOM 710 N N . ASN A 1 94 ? -6.300 -4.152 9.496 1.00 76.00 94 ASN A N 1
ATOM 711 C CA . ASN A 1 94 ? -5.027 -4.639 10.038 1.00 76.00 94 ASN A CA 1
ATOM 712 C C . ASN A 1 94 ? -4.097 -5.326 9.021 1.00 76.00 94 ASN A C 1
ATOM 714 O O . ASN A 1 94 ? -3.129 -5.964 9.437 1.00 76.00 94 ASN A O 1
ATOM 718 N N . GLY A 1 95 ? -4.353 -5.180 7.716 1.00 85.94 95 GLY A N 1
ATOM 719 C CA . GLY A 1 95 ? -3.483 -5.692 6.664 1.00 85.94 95 GLY A CA 1
ATOM 720 C C . GLY A 1 95 ? -2.092 -5.058 6.702 1.00 85.94 95 GLY A C 1
ATOM 721 O O . GLY A 1 95 ? -1.929 -3.897 7.096 1.00 85.94 95 GLY A O 1
ATOM 722 N N . ALA A 1 96 ? -1.085 -5.824 6.296 1.00 91.25 96 ALA A N 1
ATOM 723 C CA . ALA A 1 96 ? 0.313 -5.416 6.367 1.00 91.25 96 ALA A CA 1
ATOM 724 C C . ALA A 1 96 ? 0.781 -4.735 5.072 1.00 91.25 96 ALA A C 1
ATOM 726 O O . ALA A 1 96 ? 0.412 -5.126 3.965 1.00 91.25 96 ALA A O 1
ATOM 727 N N . LEU A 1 97 ? 1.632 -3.726 5.209 1.00 94.44 97 LEU A N 1
ATOM 728 C CA . LEU A 1 97 ? 2.313 -3.045 4.117 1.00 94.44 97 LEU A CA 1
ATOM 729 C C . LEU A 1 97 ? 3.817 -3.108 4.361 1.00 94.44 97 LEU A C 1
ATOM 731 O O . LEU A 1 97 ? 4.295 -2.627 5.384 1.00 94.44 97 LEU A O 1
ATOM 735 N N . VAL A 1 98 ? 4.565 -3.618 3.389 1.00 95.50 98 VAL A N 1
ATOM 736 C CA . VAL A 1 98 ? 6.010 -3.407 3.299 1.00 95.50 98 VAL A CA 1
ATOM 737 C C . VAL A 1 98 ? 6.274 -2.376 2.213 1.00 95.50 98 VAL A C 1
ATOM 739 O O . VAL A 1 98 ? 5.934 -2.587 1.052 1.00 95.50 98 VAL A O 1
ATOM 742 N N . LEU A 1 99 ? 6.866 -1.248 2.585 1.00 95.38 99 LEU A N 1
ATOM 743 C CA . LEU A 1 99 ? 7.240 -0.178 1.671 1.00 95.38 99 LEU A CA 1
ATOM 744 C C . LEU A 1 99 ? 8.760 -0.118 1.557 1.00 95.38 99 LEU A C 1
ATOM 746 O O . LEU A 1 99 ? 9.439 0.100 2.552 1.00 95.38 99 LEU A O 1
ATOM 750 N N . SER A 1 100 ? 9.278 -0.276 0.344 1.00 93.81 100 SER A N 1
ATOM 751 C CA . SER A 1 100 ? 10.671 -0.009 -0.002 1.00 93.81 100 SER A CA 1
ATOM 752 C C . SER A 1 100 ? 10.735 1.250 -0.860 1.00 93.81 100 SER A C 1
ATOM 754 O O . SER A 1 100 ? 10.087 1.312 -1.906 1.00 93.81 100 SER A O 1
ATOM 756 N N . THR A 1 101 ? 11.454 2.279 -0.411 1.00 91.31 101 THR A N 1
ATOM 757 C CA . THR A 1 101 ? 11.560 3.550 -1.144 1.00 91.31 101 THR A CA 1
ATOM 758 C C . THR A 1 101 ? 12.853 4.304 -0.808 1.00 91.31 101 THR A C 1
ATOM 760 O O . THR A 1 1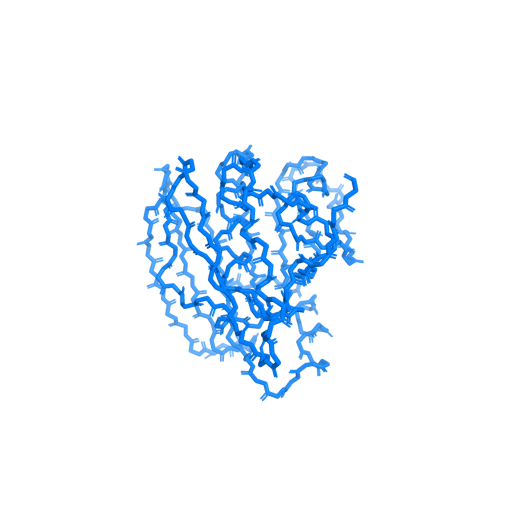01 ? 13.319 4.231 0.334 1.00 91.31 101 THR A O 1
ATOM 763 N N . PRO A 1 102 ? 13.447 5.035 -1.777 1.00 89.62 102 PRO A N 1
ATOM 764 C CA . PRO A 1 102 ? 14.597 5.904 -1.525 1.00 89.62 102 PRO A CA 1
ATOM 765 C C . PRO A 1 102 ? 14.206 7.242 -0.875 1.00 89.62 102 PRO A C 1
ATOM 767 O O . PRO A 1 102 ? 15.073 8.062 -0.599 1.00 89.62 102 PRO A O 1
ATOM 770 N N . LEU A 1 103 ? 12.910 7.511 -0.676 1.00 87.56 103 LEU A N 1
ATOM 771 C CA . LEU A 1 103 ? 12.460 8.735 -0.021 1.00 87.56 103 LEU A CA 1
ATOM 772 C C . LEU A 1 103 ? 12.844 8.747 1.461 1.00 87.56 103 LEU A C 1
ATOM 774 O O . LEU A 1 103 ? 12.718 7.747 2.163 1.00 87.56 103 LEU A O 1
ATOM 778 N N . GLU A 1 104 ? 13.235 9.919 1.951 1.00 82.81 104 GLU A N 1
ATOM 779 C CA . GLU A 1 104 ? 13.410 10.170 3.379 1.00 82.81 104 GLU A CA 1
ATOM 780 C C . GLU A 1 104 ? 12.077 10.558 4.043 1.00 82.81 104 GLU A C 1
ATOM 782 O O . GLU A 1 104 ? 11.143 11.029 3.391 1.00 82.81 104 GLU A O 1
ATOM 787 N N . ASN A 1 105 ? 11.991 10.410 5.370 1.00 76.88 105 ASN A N 1
ATOM 788 C CA . ASN A 1 105 ? 10.848 10.856 6.186 1.00 76.88 105 ASN A CA 1
ATOM 789 C C . ASN A 1 105 ? 9.484 10.271 5.761 1.00 76.88 105 ASN A C 1
ATOM 791 O O . ASN A 1 105 ? 8.433 10.912 5.869 1.00 76.88 105 ASN A O 1
ATOM 795 N N . VAL A 1 106 ? 9.499 9.015 5.317 1.00 86.31 106 VAL A N 1
ATOM 796 C CA . VAL A 1 106 ? 8.341 8.280 4.786 1.00 86.31 106 VAL A CA 1
ATOM 797 C C . VAL A 1 106 ? 7.229 8.109 5.826 1.00 86.31 106 VAL A C 1
ATOM 799 O O . VAL A 1 106 ? 6.057 8.001 5.464 1.00 86.31 106 VAL A O 1
ATOM 802 N N . GLY A 1 107 ? 7.560 8.171 7.118 1.00 83.38 107 GLY A N 1
ATOM 803 C CA . GLY A 1 107 ? 6.593 8.041 8.203 1.00 83.38 107 GLY A CA 1
ATOM 804 C C . GLY A 1 107 ? 5.425 9.027 8.123 1.00 83.38 107 GLY A C 1
ATOM 805 O O . GLY A 1 107 ? 4.276 8.621 8.272 1.00 83.38 107 GLY A O 1
ATOM 806 N N . ASN A 1 108 ? 5.677 10.294 7.774 1.00 81.31 108 ASN A N 1
ATOM 807 C CA . ASN A 1 108 ? 4.606 11.287 7.611 1.00 81.31 108 ASN A CA 1
ATOM 808 C C . ASN A 1 108 ? 3.661 10.935 6.453 1.00 81.31 108 ASN A C 1
ATOM 810 O O . ASN A 1 108 ? 2.451 11.145 6.543 1.00 81.31 108 ASN A O 1
ATOM 814 N N . ILE A 1 109 ? 4.207 10.385 5.365 1.00 85.19 109 ILE A N 1
ATOM 815 C CA . ILE A 1 109 ? 3.428 9.954 4.201 1.00 85.19 109 ILE A CA 1
ATOM 816 C C . ILE A 1 109 ? 2.582 8.731 4.576 1.00 85.19 109 ILE A C 1
ATOM 818 O O . ILE A 1 109 ? 1.387 8.705 4.291 1.00 85.19 109 ILE A O 1
ATOM 822 N N . LEU A 1 110 ? 3.171 7.745 5.254 1.00 87.75 110 LEU A N 1
ATOM 823 C CA . LEU A 1 110 ? 2.477 6.539 5.710 1.00 87.75 110 LEU A CA 1
ATOM 824 C C . LEU A 1 110 ? 1.320 6.872 6.658 1.00 87.75 110 LEU A C 1
ATOM 826 O O . LEU A 1 110 ? 0.191 6.449 6.411 1.00 87.75 110 LEU A O 1
ATOM 830 N N . VAL A 1 111 ? 1.573 7.698 7.676 1.00 82.25 111 VAL A N 1
ATOM 831 C CA . VAL A 1 111 ? 0.548 8.130 8.640 1.00 82.25 111 VAL A CA 1
ATOM 832 C C . VAL A 1 111 ? -0.583 8.875 7.935 1.00 82.25 111 VAL A C 1
ATOM 834 O O . VAL A 1 111 ? -1.754 8.569 8.163 1.00 82.25 111 VAL A O 1
ATOM 837 N N . LYS A 1 112 ? -0.253 9.790 7.012 1.00 78.56 112 LYS A N 1
ATOM 838 C CA . LYS A 1 112 ? -1.243 10.512 6.199 1.00 78.56 112 LYS A CA 1
ATOM 839 C C . LYS A 1 112 ? -2.160 9.569 5.410 1.00 78.56 112 LYS A C 1
ATOM 841 O O . LYS A 1 112 ? -3.331 9.885 5.219 1.00 78.56 112 LYS A O 1
ATOM 846 N N . HIS A 1 113 ? -1.642 8.425 4.966 1.00 82.19 113 HIS A N 1
ATOM 847 C CA . HIS A 1 113 ? -2.391 7.417 4.209 1.00 82.19 113 HIS A CA 1
ATOM 848 C C . HIS A 1 113 ? -2.941 6.280 5.079 1.00 82.19 113 HIS A C 1
ATOM 850 O O . HIS A 1 113 ? -3.309 5.233 4.555 1.00 82.19 113 HIS A O 1
ATOM 856 N N . GLY A 1 114 ? -3.035 6.475 6.399 1.00 78.25 114 GLY A N 1
ATOM 857 C CA . GLY A 1 114 ? -3.690 5.531 7.308 1.00 78.25 114 GLY A CA 1
ATOM 858 C C . GLY A 1 114 ? -2.858 4.290 7.630 1.00 78.25 114 GLY A C 1
ATOM 859 O O . GLY A 1 114 ? -3.419 3.221 7.890 1.00 78.25 114 GLY A O 1
ATOM 860 N N . PHE A 1 115 ? -1.532 4.412 7.595 1.00 85.88 115 PHE A N 1
ATOM 861 C CA . PHE A 1 115 ? -0.605 3.356 7.981 1.00 85.88 115 PHE A CA 1
ATOM 862 C C . PHE A 1 115 ? 0.123 3.707 9.278 1.00 85.88 115 PHE A C 1
ATOM 864 O O . PHE A 1 115 ? 0.742 4.763 9.392 1.00 85.88 115 PHE A O 1
ATOM 871 N N . ALA A 1 116 ? 0.067 2.799 10.250 1.00 86.00 116 ALA A N 1
ATOM 872 C CA . ALA A 1 116 ? 0.894 2.860 11.446 1.00 86.00 116 ALA A CA 1
ATOM 873 C C . ALA A 1 116 ? 2.207 2.118 11.191 1.00 86.00 116 ALA A C 1
ATOM 875 O O . ALA A 1 116 ? 2.198 0.977 10.724 1.00 86.00 116 ALA A O 1
ATOM 876 N N . ILE A 1 117 ? 3.326 2.760 11.510 1.00 89.50 117 ILE A N 1
ATOM 877 C CA . ILE A 1 117 ? 4.660 2.180 11.355 1.00 89.50 117 ILE A CA 1
ATOM 878 C C . ILE A 1 117 ? 4.859 1.118 12.438 1.00 89.50 117 ILE A C 1
ATOM 880 O O . ILE A 1 117 ? 4.645 1.387 13.618 1.00 89.50 117 ILE A O 1
ATOM 884 N N . VAL A 1 118 ? 5.268 -0.083 12.030 1.00 89.38 118 VAL A N 1
ATOM 885 C CA . VAL A 1 118 ? 5.602 -1.191 12.939 1.00 89.38 118 VAL A CA 1
ATOM 886 C C . VAL A 1 118 ? 7.110 -1.265 13.144 1.00 89.38 118 VAL A C 1
ATOM 888 O O . VAL A 1 118 ? 7.578 -1.359 14.274 1.00 89.38 118 VAL A O 1
ATOM 891 N N . SER A 1 119 ? 7.880 -1.198 12.058 1.00 90.12 119 SER A N 1
ATOM 892 C CA . SER A 1 119 ? 9.344 -1.219 12.117 1.00 90.12 119 SER A CA 1
ATOM 893 C C . SER A 1 119 ? 9.958 -0.569 10.882 1.00 90.12 119 SER A C 1
ATOM 895 O O . SER A 1 119 ? 9.433 -0.726 9.779 1.00 90.12 119 SER A O 1
ATOM 897 N N . GLU A 1 120 ? 11.109 0.077 11.046 1.00 90.56 120 GLU A N 1
ATOM 898 C CA . GLU A 1 120 ? 11.905 0.647 9.957 1.00 90.56 120 GLU A CA 1
ATOM 899 C C . GLU A 1 120 ? 13.266 -0.047 9.873 1.00 90.56 120 GLU A C 1
ATOM 901 O O . GLU A 1 120 ? 13.963 -0.193 10.874 1.00 90.56 120 GLU A O 1
ATOM 906 N N . HIS A 1 121 ? 13.654 -0.438 8.663 1.00 88.75 121 HIS A N 1
ATOM 907 C CA . HIS A 1 121 ? 14.953 -1.014 8.343 1.00 88.75 121 HIS A CA 1
ATOM 908 C C . HIS A 1 121 ? 15.648 -0.074 7.363 1.00 88.75 121 HIS A C 1
ATOM 910 O O . HIS A 1 121 ? 15.349 -0.056 6.167 1.00 88.75 121 HIS A O 1
ATOM 916 N N . ARG A 1 122 ? 16.553 0.755 7.882 1.00 83.88 122 ARG A N 1
ATOM 917 C CA . ARG A 1 122 ? 17.383 1.633 7.052 1.00 83.88 122 ARG A CA 1
ATOM 918 C C . ARG A 1 122 ? 18.510 0.815 6.445 1.00 83.88 122 ARG A C 1
ATOM 920 O O . ARG A 1 122 ? 19.129 0.023 7.158 1.00 83.88 122 ARG A O 1
ATOM 927 N N . SER A 1 123 ? 18.770 0.999 5.153 1.00 76.25 123 SER A N 1
ATOM 928 C CA . SER A 1 123 ? 19.957 0.389 4.571 1.00 76.25 123 SER A CA 1
ATOM 929 C C . SER A 1 123 ? 21.212 1.073 5.132 1.00 76.25 123 SER A C 1
ATOM 931 O O . SER A 1 123 ? 21.206 2.290 5.324 1.00 76.25 123 SER A O 1
ATOM 933 N N . PRO A 1 124 ? 22.290 0.320 5.418 1.00 69.94 124 PRO A N 1
ATOM 934 C CA . PRO A 1 124 ? 23.594 0.888 5.759 1.00 69.94 124 PRO A CA 1
ATOM 935 C C . PRO A 1 124 ? 24.274 1.613 4.586 1.00 69.94 124 PRO A C 1
ATOM 937 O O . PRO A 1 124 ? 25.335 2.203 4.782 1.00 69.94 124 PRO A O 1
ATOM 940 N N . ARG A 1 125 ? 23.713 1.530 3.376 1.00 75.94 125 ARG A N 1
ATOM 941 C CA . ARG A 1 125 ? 24.204 2.194 2.170 1.00 75.94 125 ARG A CA 1
ATOM 942 C C . ARG A 1 125 ? 23.227 3.288 1.749 1.00 75.94 125 ARG A C 1
ATOM 944 O O . ARG A 1 125 ? 22.040 3.010 1.596 1.00 75.94 125 ARG A O 1
ATOM 951 N N . ASP A 1 126 ? 23.732 4.503 1.542 1.00 68.75 126 ASP A N 1
ATOM 952 C CA . ASP A 1 126 ? 22.921 5.679 1.180 1.00 68.75 126 ASP A CA 1
ATOM 953 C C . ASP A 1 126 ? 22.187 5.513 -0.167 1.00 68.75 126 ASP A C 1
ATOM 955 O O . ASP A 1 126 ? 21.194 6.183 -0.439 1.00 68.75 126 ASP A O 1
ATOM 959 N N . ASP A 1 127 ? 22.668 4.607 -1.017 1.00 71.81 127 ASP A N 1
ATOM 960 C CA . ASP A 1 127 ? 22.139 4.274 -2.337 1.00 71.81 127 ASP A CA 1
ATOM 961 C C . ASP A 1 127 ? 21.050 3.183 -2.330 1.00 71.81 127 ASP A C 1
ATOM 963 O O . ASP A 1 127 ? 20.421 2.927 -3.360 1.00 71.81 127 ASP A O 1
ATOM 967 N N . GLU A 1 128 ? 20.776 2.560 -1.183 1.00 80.56 128 GLU A N 1
ATOM 968 C CA . GLU A 1 128 ? 19.770 1.506 -1.056 1.00 80.56 128 GLU A CA 1
ATOM 969 C C . GLU A 1 128 ? 18.475 2.011 -0.390 1.00 80.56 128 GLU A C 1
ATOM 971 O O . GLU A 1 128 ? 18.510 2.752 0.596 1.00 80.56 128 GLU A O 1
ATOM 976 N N . PRO A 1 129 ? 17.294 1.592 -0.886 1.00 84.25 129 PRO A N 1
ATOM 977 C CA . PRO A 1 129 ? 16.026 2.063 -0.353 1.00 84.25 129 PRO A CA 1
ATOM 978 C C . PRO A 1 129 ? 15.806 1.564 1.077 1.00 84.25 129 PRO A C 1
ATOM 980 O O . PRO A 1 129 ? 16.009 0.389 1.394 1.00 84.25 129 PRO A O 1
ATOM 983 N N . SER A 1 130 ? 15.299 2.450 1.929 1.00 88.81 130 SER A N 1
ATOM 984 C CA . SER A 1 130 ? 14.801 2.062 3.247 1.00 88.81 130 SER A CA 1
ATOM 985 C C . SER A 1 130 ? 13.582 1.145 3.113 1.00 88.81 130 SER A C 1
ATOM 987 O O . SER A 1 130 ? 12.790 1.292 2.177 1.00 88.81 130 SER A O 1
ATOM 989 N N . VAL A 1 131 ? 13.438 0.186 4.032 1.00 92.44 131 VAL A N 1
ATOM 990 C CA . VAL A 1 131 ? 12.312 -0.756 4.069 1.00 92.44 131 VAL A CA 1
ATOM 991 C C . VAL A 1 131 ? 11.519 -0.557 5.353 1.00 92.44 131 VAL A C 1
ATOM 993 O O . VAL A 1 131 ? 12.010 -0.794 6.455 1.00 92.44 131 VAL A O 1
ATOM 996 N N . THR A 1 132 ? 10.261 -0.164 5.216 1.00 93.25 132 THR A N 1
ATOM 997 C CA . THR A 1 132 ? 9.354 0.082 6.335 1.00 93.25 132 THR A CA 1
ATOM 998 C C . THR A 1 132 ? 8.237 -0.948 6.336 1.00 93.25 132 THR A C 1
ATOM 1000 O O . THR A 1 132 ? 7.520 -1.102 5.350 1.00 93.25 132 THR A O 1
ATOM 1003 N N . LEU A 1 133 ? 8.049 -1.620 7.470 1.00 93.38 133 LEU A N 1
ATOM 1004 C CA . LEU A 1 133 ? 6.858 -2.411 7.747 1.00 93.38 133 LEU A CA 1
ATOM 1005 C C . LEU A 1 133 ? 5.828 -1.521 8.434 1.00 93.38 133 LEU A C 1
ATOM 1007 O O . LEU A 1 133 ? 6.123 -0.828 9.409 1.00 93.38 133 LEU A O 1
ATOM 1011 N N . SER A 1 134 ? 4.606 -1.552 7.930 1.00 92.06 134 SER A N 1
ATOM 1012 C CA . SER A 1 134 ? 3.472 -0.820 8.466 1.00 92.06 134 SER A CA 1
ATOM 1013 C C . SER A 1 134 ? 2.223 -1.685 8.485 1.00 92.06 134 SER A C 1
ATOM 1015 O O . SER A 1 134 ? 2.105 -2.662 7.750 1.00 92.06 134 SER A O 1
ATOM 1017 N N . ARG A 1 135 ? 1.252 -1.289 9.299 1.00 88.38 135 ARG A N 1
ATOM 1018 C CA . ARG A 1 135 ? -0.091 -1.865 9.309 1.00 88.38 135 ARG A CA 1
ATOM 1019 C C . ARG A 1 135 ? -1.103 -0.832 8.883 1.00 88.38 135 ARG A C 1
ATOM 1021 O O . ARG A 1 135 ? -1.007 0.335 9.263 1.00 88.38 135 ARG A O 1
ATOM 1028 N N . LYS A 1 136 ? -2.110 -1.276 8.140 1.00 85.44 136 LYS A N 1
ATOM 1029 C CA . LYS A 1 136 ? -3.316 -0.497 7.899 1.00 85.44 136 LYS A CA 1
ATOM 1030 C C . LYS A 1 136 ? -3.985 -0.238 9.249 1.00 85.44 136 LYS A C 1
ATOM 1032 O O . LYS A 1 136 ? -4.547 -1.146 9.857 1.00 85.44 136 LYS A O 1
ATOM 1037 N N . ALA A 1 137 ? -3.913 1.003 9.703 1.00 72.12 137 ALA A N 1
ATOM 1038 C CA . ALA A 1 137 ? -4.508 1.463 10.943 1.00 72.12 137 ALA A CA 1
ATOM 1039 C C . ALA A 1 137 ? -5.699 2.353 10.585 1.00 72.12 137 ALA A C 1
ATOM 1041 O O . ALA A 1 137 ? -5.595 3.579 10.546 1.00 72.12 137 ALA A O 1
ATOM 1042 N N . TRP A 1 138 ? -6.843 1.744 10.266 1.00 60.22 138 TRP A N 1
ATOM 1043 C CA . TRP A 1 138 ? -8.045 2.527 9.991 1.00 60.22 138 TRP A CA 1
ATOM 1044 C C . TRP A 1 138 ? -8.811 2.765 11.295 1.00 60.22 138 TRP A C 1
ATOM 1046 O O . TRP A 1 138 ? -9.334 1.817 11.866 1.00 60.22 138 TRP A O 1
ATOM 1056 N N . ARG A 1 139 ? -8.854 4.029 11.763 1.00 49.56 139 ARG A N 1
ATOM 1057 C CA . ARG A 1 139 ? -10.100 4.777 12.070 1.00 49.56 139 ARG A CA 1
ATOM 1058 C C . ARG A 1 139 ? -9.979 6.035 12.912 1.00 49.56 139 ARG A C 1
ATOM 1060 O O . ARG A 1 139 ? -10.811 6.910 12.723 1.00 49.56 139 ARG A O 1
ATOM 1067 N N . LYS A 1 140 ? -9.002 6.175 13.807 1.00 44.28 140 LYS A N 1
ATOM 1068 C CA . LYS A 1 140 ? -9.008 7.338 14.718 1.00 44.28 140 LYS A CA 1
ATOM 1069 C C . LYS A 1 140 ? -8.385 8.619 14.148 1.00 44.28 140 LYS A C 1
ATOM 1071 O O . LYS A 1 140 ? -8.625 9.683 14.697 1.00 44.28 140 LYS A O 1
ATOM 1076 N N . TYR A 1 141 ? -7.620 8.529 13.055 1.00 40.44 141 TYR A N 1
ATOM 1077 C CA . TYR A 1 141 ? -6.808 9.650 12.545 1.00 40.44 141 TYR A CA 1
ATOM 1078 C C . TYR A 1 141 ? -7.257 10.233 11.199 1.00 40.44 141 TYR A C 1
ATOM 1080 O O . TYR A 1 141 ? -6.808 11.314 10.836 1.00 40.44 141 TYR A O 1
ATOM 1088 N N . LEU A 1 142 ? -8.159 9.572 10.463 1.00 47.75 142 LEU A N 1
ATOM 1089 C CA . LEU A 1 142 ? -8.808 10.172 9.288 1.00 47.75 142 LEU A CA 1
ATOM 1090 C C . LEU A 1 142 ? -10.031 10.969 9.756 1.00 47.75 142 LEU A C 1
ATOM 1092 O O . LEU A 1 142 ? -11.169 10.683 9.391 1.00 47.75 142 LEU A O 1
ATOM 1096 N N . SER A 1 143 ? -9.757 11.942 10.624 1.00 54.69 143 SER A N 1
ATOM 1097 C CA . SER A 1 143 ? -10.653 13.027 11.002 1.00 54.69 143 SER A CA 1
ATOM 1098 C C . SER A 1 143 ? -11.182 13.683 9.733 1.00 54.69 143 SER A C 1
ATOM 1100 O O . SER A 1 143 ? -10.396 14.231 8.959 1.00 54.69 143 SER A O 1
ATOM 1102 N N . GLU A 1 144 ? -12.488 13.571 9.499 1.00 59.72 144 GLU A N 1
ATOM 1103 C CA . GLU A 1 144 ? -13.252 14.374 8.542 1.00 59.72 144 GLU A CA 1
ATOM 1104 C C . GLU A 1 144 ? -12.605 14.586 7.164 1.00 59.72 144 GLU A C 1
ATOM 1106 O O . GLU A 1 144 ? -12.881 15.591 6.549 1.00 59.72 144 GLU A O 1
ATOM 1111 N N . SER A 1 145 ? -11.723 13.730 6.642 1.00 65.38 145 SER A N 1
ATOM 1112 C CA . SER A 1 145 ? -10.933 14.066 5.443 1.00 65.38 145 SER A CA 1
ATOM 1113 C C . SER A 1 145 ? -10.989 12.957 4.412 1.00 65.38 145 SER A C 1
ATOM 1115 O O . SER A 1 145 ? -10.892 11.772 4.729 1.00 65.38 145 SER A O 1
ATOM 1117 N N . CYS A 1 146 ? -11.149 13.336 3.145 1.00 69.81 146 CYS A N 1
ATOM 1118 C CA . CYS A 1 146 ? -11.178 12.398 2.042 1.00 69.81 146 CYS A CA 1
ATOM 1119 C C . CYS A 1 146 ? -9.816 11.712 1.931 1.00 69.81 146 CYS A C 1
ATOM 1121 O O . CYS A 1 146 ? -8.819 12.396 1.696 1.00 69.81 146 CYS A O 1
ATOM 1123 N N . PRO A 1 147 ? -9.753 10.375 1.970 1.00 62.31 147 PRO A N 1
ATOM 1124 C CA . PRO A 1 147 ? -8.475 9.683 1.866 1.00 62.31 147 PRO A CA 1
ATOM 1125 C C . PRO A 1 147 ? -7.828 9.873 0.479 1.00 62.31 147 PRO A C 1
ATOM 1127 O O . PRO A 1 147 ? -6.617 9.756 0.346 1.00 62.31 147 PRO A O 1
ATOM 1130 N N . ARG A 1 148 ? -8.610 10.222 -0.558 1.00 63.88 148 ARG A N 1
ATOM 1131 C CA . ARG A 1 148 ? -8.112 10.401 -1.933 1.00 63.88 148 ARG A CA 1
ATOM 1132 C C . ARG A 1 148 ? -7.509 11.778 -2.194 1.00 63.88 148 ARG A C 1
ATOM 1134 O O . ARG A 1 148 ? -6.483 11.881 -2.857 1.00 63.88 148 ARG A O 1
ATOM 1141 N N . CYS A 1 149 ? -8.179 12.840 -1.751 1.00 67.88 149 CYS A N 1
ATOM 1142 C CA . CYS A 1 149 ? -7.802 14.219 -2.084 1.00 67.88 149 CYS A CA 1
ATOM 1143 C C . CYS A 1 149 ? -7.531 15.101 -0.861 1.00 67.88 149 CYS A C 1
ATOM 1145 O O . CYS A 1 149 ? -7.176 16.263 -1.027 1.00 67.88 149 CYS A O 1
ATOM 1147 N N . GLY A 1 150 ? -7.696 14.574 0.354 1.00 63.78 150 GLY A N 1
ATOM 1148 C CA . GLY A 1 150 ? -7.495 15.305 1.606 1.00 63.78 150 GLY A CA 1
ATOM 1149 C C . GLY A 1 150 ? -8.567 16.350 1.920 1.00 63.78 150 GLY A C 1
ATOM 1150 O O . GLY A 1 150 ? -8.445 17.044 2.918 1.00 63.78 150 GLY A O 1
ATOM 1151 N N . SER A 1 151 ? -9.602 16.491 1.086 1.00 66.56 151 SER A N 1
ATOM 1152 C CA . SER A 1 151 ? -10.672 17.468 1.307 1.00 66.56 151 SER A CA 1
ATOM 1153 C C . SER A 1 151 ? -11.506 17.113 2.527 1.00 66.56 151 SER A C 1
ATOM 1155 O O . SER A 1 151 ? -11.888 15.951 2.676 1.00 66.56 151 SER A O 1
ATOM 1157 N N . THR A 1 152 ? -11.843 18.113 3.339 1.00 68.06 152 THR A N 1
ATOM 1158 C CA . THR A 1 152 ? -12.726 17.926 4.488 1.00 68.06 152 THR A CA 1
ATOM 1159 C C . THR A 1 152 ? -14.096 17.412 4.033 1.00 68.06 152 THR A C 1
ATOM 1161 O O . THR A 1 152 ? -14.679 17.891 3.059 1.00 68.06 152 THR A O 1
ATOM 1164 N N . LEU A 1 153 ? -14.588 16.387 4.706 1.00 65.94 153 LEU A N 1
ATOM 1165 C CA . LEU A 1 153 ? -15.829 15.686 4.473 1.00 65.94 153 LEU A CA 1
ATOM 1166 C C . LEU A 1 153 ? -16.884 16.287 5.375 1.00 65.94 153 LEU A C 1
ATOM 1168 O O . LEU A 1 153 ? -16.729 16.328 6.590 1.00 65.94 153 LEU A O 1
ATOM 1172 N N . ILE A 1 154 ? -17.999 16.660 4.768 1.00 56.53 154 ILE A N 1
ATOM 1173 C CA . ILE A 1 154 ? -19.221 16.942 5.505 1.00 56.53 154 ILE A CA 1
ATOM 1174 C C . ILE A 1 154 ? -19.928 15.598 5.652 1.00 56.53 154 ILE A C 1
ATOM 1176 O O . ILE A 1 154 ? -20.569 15.114 4.717 1.00 56.53 154 ILE A O 1
ATOM 1180 N N . LEU A 1 155 ? -19.725 14.940 6.791 1.00 54.56 155 LEU A N 1
ATOM 1181 C CA . LEU A 1 155 ? -20.377 13.669 7.083 1.00 54.56 155 LEU A CA 1
ATOM 1182 C C . LEU A 1 155 ? -21.824 13.943 7.518 1.00 54.56 155 LEU A C 1
ATOM 1184 O O . LEU A 1 155 ? -22.037 14.747 8.427 1.00 54.56 155 LEU A O 1
ATOM 1188 N N . PRO A 1 156 ? -22.834 13.314 6.891 1.00 46.69 156 PRO A N 1
ATOM 1189 C CA . PRO A 1 156 ? -24.209 13.473 7.338 1.00 46.69 156 PRO A CA 1
ATOM 1190 C C . PRO A 1 156 ? -24.368 12.875 8.742 1.00 46.69 156 PRO A C 1
ATOM 1192 O O . PRO A 1 156 ? -23.880 11.776 9.014 1.00 46.69 156 PRO A O 1
ATOM 1195 N N . LEU A 1 157 ? -25.051 13.610 9.624 1.00 47.38 157 LEU A N 1
ATOM 1196 C CA . LEU A 1 157 ? -25.363 13.178 10.987 1.00 47.38 157 LEU A CA 1
ATOM 1197 C C . LEU A 1 157 ? -26.075 11.818 10.972 1.00 47.38 157 LEU A C 1
ATOM 1199 O O . LEU A 1 157 ? -26.950 11.570 10.138 1.00 47.38 157 LEU A O 1
ATOM 1203 N N . ILE A 1 158 ? -25.710 10.949 11.916 1.00 52.84 158 ILE A N 1
ATOM 1204 C CA . ILE A 1 158 ? -26.393 9.673 12.141 1.00 52.84 158 ILE A CA 1
ATOM 1205 C C . ILE A 1 158 ? -27.866 9.986 12.456 1.00 52.84 158 ILE A C 1
ATOM 1207 O O . ILE A 1 158 ? -28.125 10.738 13.399 1.00 52.84 158 ILE A O 1
ATOM 1211 N N . PRO A 1 159 ? -28.844 9.431 11.717 1.00 48.69 159 PRO A N 1
ATOM 1212 C CA . PRO A 1 159 ? -30.237 9.514 12.129 1.00 48.69 159 PRO A CA 1
ATOM 1213 C C . PRO A 1 159 ? -30.384 8.824 13.494 1.00 48.69 159 PRO A C 1
ATOM 1215 O O . PRO A 1 159 ? -29.881 7.706 13.637 1.00 48.69 159 PRO A O 1
ATOM 1218 N N . PRO A 1 160 ? -31.071 9.430 14.477 1.00 49.84 160 PRO A N 1
ATOM 1219 C CA . PRO A 1 160 ? -31.145 8.923 15.853 1.00 49.84 160 PRO A CA 1
ATOM 1220 C C . PRO A 1 160 ? -31.669 7.478 15.979 1.00 49.84 160 PRO A C 1
ATOM 1222 O O . PRO A 1 160 ? -31.395 6.819 16.976 1.00 49.84 160 PRO A O 1
ATOM 1225 N N . ASP A 1 161 ? -32.327 6.946 14.944 1.00 53.19 161 ASP A N 1
ATOM 1226 C CA . ASP A 1 161 ? -32.930 5.607 14.928 1.00 53.19 161 ASP A CA 1
ATOM 1227 C C . ASP A 1 161 ? -32.062 4.512 14.265 1.00 53.19 161 ASP A C 1
ATOM 1229 O O . ASP A 1 161 ? -32.533 3.404 13.985 1.00 53.19 161 ASP A O 1
ATOM 1233 N N . ALA A 1 162 ? -30.786 4.781 13.968 1.00 52.78 162 ALA A N 1
ATOM 1234 C CA . ALA A 1 162 ? -29.907 3.845 13.260 1.00 52.78 162 ALA A CA 1
ATOM 1235 C C . ALA A 1 162 ? -29.351 2.716 14.163 1.00 52.78 162 ALA A C 1
ATOM 1237 O O . ALA A 1 162 ? -28.144 2.563 14.319 1.00 52.78 162 ALA A O 1
ATOM 1238 N N . ASN A 1 163 ? -30.219 1.850 14.695 1.00 49.62 163 ASN A N 1
ATOM 1239 C CA . ASN A 1 163 ? -29.867 0.656 15.491 1.00 49.62 163 ASN A CA 1
ATOM 1240 C C . ASN A 1 163 ? -29.219 -0.494 14.692 1.00 49.62 163 ASN A C 1
ATOM 1242 O O . ASN A 1 163 ? -29.232 -1.649 15.115 1.00 49.62 163 ASN A O 1
ATOM 1246 N N . VAL A 1 164 ? -28.662 -0.225 13.512 1.00 51.03 164 VAL A N 1
ATOM 1247 C CA . VAL A 1 164 ? -28.128 -1.272 12.641 1.00 51.03 164 VAL A CA 1
ATOM 1248 C C . VAL A 1 164 ? -26.658 -0.986 12.386 1.00 51.03 164 VAL A C 1
ATOM 1250 O O . VAL A 1 164 ? -26.327 0.085 11.884 1.00 51.03 164 VAL A O 1
ATOM 1253 N N . ARG A 1 165 ? -25.788 -1.964 12.692 1.00 50.34 165 ARG A N 1
ATOM 1254 C CA . ARG A 1 165 ? -24.398 -2.044 12.209 1.00 50.34 165 ARG A CA 1
ATOM 1255 C C . ARG A 1 165 ? -24.409 -2.077 10.676 1.00 50.34 165 ARG A C 1
ATOM 1257 O O . ARG A 1 165 ? -24.314 -3.135 10.060 1.00 50.34 165 ARG A O 1
ATOM 1264 N N . LYS A 1 166 ? -24.650 -0.928 10.055 1.00 55.72 166 LYS A N 1
ATOM 1265 C CA . LYS A 1 166 ? -24.661 -0.751 8.610 1.00 55.72 166 LYS A CA 1
ATOM 1266 C C . LYS A 1 166 ? -23.283 -0.269 8.228 1.00 55.72 166 LYS A C 1
ATOM 1268 O O . LYS A 1 166 ? -22.815 0.736 8.737 1.00 55.72 166 LYS A O 1
ATOM 1273 N N . ILE A 1 167 ? -22.656 -0.992 7.316 1.00 55.94 167 ILE A N 1
ATOM 1274 C CA . ILE A 1 167 ? -21.535 -0.477 6.545 1.00 55.94 167 ILE A CA 1
ATOM 1275 C C . ILE A 1 167 ? -22.007 0.842 5.910 1.00 55.94 167 ILE A C 1
ATOM 1277 O O . ILE A 1 167 ? -22.917 0.846 5.079 1.00 55.94 167 ILE A O 1
ATOM 1281 N N . TRP A 1 168 ? -21.432 1.962 6.330 1.00 59.66 168 TRP A N 1
ATOM 1282 C CA . TRP A 1 168 ? -21.755 3.289 5.819 1.00 59.66 168 TRP A CA 1
ATOM 1283 C C . TRP A 1 168 ? -20.957 3.543 4.554 1.00 59.66 168 TRP A C 1
ATOM 1285 O O . TRP A 1 168 ? -19.774 3.231 4.504 1.00 59.66 168 TRP A O 1
ATOM 1295 N N . THR A 1 169 ? -21.573 4.129 3.533 1.00 63.19 169 THR A N 1
ATOM 1296 C CA . THR A 1 169 ? -20.837 4.592 2.351 1.00 63.19 169 THR A CA 1
ATOM 1297 C C . THR A 1 169 ? -20.621 6.090 2.479 1.00 63.19 169 THR A C 1
ATOM 1299 O O . THR A 1 169 ? -21.581 6.854 2.502 1.00 63.19 169 THR A O 1
ATOM 1302 N N . VAL A 1 170 ? -19.363 6.503 2.577 1.00 68.81 170 VAL A N 1
ATOM 1303 C CA . VAL A 1 170 ? -18.954 7.905 2.612 1.00 68.81 170 VAL A CA 1
ATOM 1304 C C . VAL A 1 170 ? -18.633 8.357 1.196 1.00 68.81 170 VAL A C 1
ATOM 1306 O O . VAL A 1 170 ? -18.055 7.605 0.411 1.00 68.81 170 VAL A O 1
ATOM 1309 N N . TYR A 1 171 ? -19.016 9.589 0.875 1.00 67.69 171 TYR A N 1
ATOM 1310 C CA . TYR A 1 171 ? -18.799 10.213 -0.421 1.00 67.69 171 TYR A CA 1
ATOM 1311 C C . TYR A 1 171 ? -18.009 11.513 -0.257 1.00 67.69 171 TYR A C 1
ATOM 1313 O O . TYR A 1 171 ? -18.362 12.367 0.552 1.00 67.69 171 TYR A O 1
ATOM 1321 N N . CYS A 1 172 ? -16.948 11.681 -1.044 1.00 72.75 172 CYS A N 1
ATOM 1322 C CA . CYS A 1 172 ? -16.222 12.938 -1.140 1.00 72.75 172 CYS A CA 1
ATOM 1323 C C . CYS A 1 172 ? -16.798 13.796 -2.267 1.00 72.75 172 CYS A C 1
ATOM 1325 O O . CYS A 1 172 ? -16.655 13.459 -3.443 1.00 72.75 172 CYS A O 1
ATOM 1327 N N . SER A 1 173 ? -17.365 14.948 -1.914 1.00 72.19 173 SER A N 1
ATOM 1328 C CA . SER A 1 173 ? -17.883 15.931 -2.873 1.00 72.19 173 SER A CA 1
ATOM 1329 C C . SER A 1 173 ? -16.803 16.529 -3.780 1.00 72.19 173 SER A C 1
ATOM 1331 O O . SER A 1 173 ? -17.099 16.874 -4.919 1.00 72.19 173 SER A O 1
ATOM 1333 N N . SER A 1 174 ? -15.550 16.611 -3.321 1.00 74.75 174 SER A N 1
ATOM 1334 C CA . SER A 1 174 ? -14.454 17.235 -4.075 1.00 74.75 174 SER A CA 1
ATOM 1335 C C . SER A 1 174 ? -13.869 16.352 -5.179 1.00 74.75 174 SER A C 1
ATOM 1337 O O . SER A 1 174 ? -13.474 16.865 -6.219 1.00 74.75 174 SER A O 1
ATOM 1339 N N . CYS A 1 175 ? -13.791 15.032 -4.980 1.00 73.50 175 CYS A N 1
ATOM 1340 C CA . CYS A 1 175 ? -13.185 14.112 -5.960 1.00 73.50 175 CYS A CA 1
ATOM 1341 C C . CYS A 1 175 ? -14.096 12.948 -6.375 1.00 73.50 175 CYS A C 1
ATOM 1343 O O . CYS A 1 175 ? -13.638 12.002 -7.023 1.00 73.50 175 CYS A O 1
ATOM 1345 N N . SER A 1 176 ? -15.371 13.002 -5.974 1.00 72.00 176 SER A N 1
ATOM 1346 C CA . SER A 1 176 ? -16.395 11.977 -6.223 1.00 72.00 176 SER A CA 1
ATOM 1347 C C . SER A 1 176 ? -16.026 10.571 -5.729 1.00 72.00 176 SER A C 1
ATOM 1349 O O . SER A 1 176 ? -16.601 9.576 -6.166 1.00 72.00 176 SER A O 1
ATOM 1351 N N . TYR A 1 177 ? -15.035 10.457 -4.840 1.00 66.75 177 TYR A N 1
ATOM 1352 C CA . TYR A 1 177 ? -14.592 9.174 -4.306 1.00 66.75 177 TYR A CA 1
ATOM 1353 C C . TYR A 1 177 ? -15.581 8.651 -3.270 1.00 66.75 177 TYR A C 1
ATOM 1355 O O . TYR A 1 177 ? -15.995 9.401 -2.387 1.00 66.75 177 TYR A O 1
ATOM 1363 N N . ASN A 1 178 ? -15.917 7.365 -3.355 1.00 68.38 178 ASN A N 1
ATOM 1364 C CA . ASN A 1 178 ? -16.747 6.679 -2.378 1.00 68.38 178 ASN A CA 1
ATOM 1365 C C . ASN A 1 178 ? -15.981 5.540 -1.694 1.00 68.38 178 ASN A C 1
ATOM 1367 O O . ASN A 1 178 ? -15.171 4.848 -2.311 1.00 68.38 178 ASN A O 1
ATOM 1371 N N . TRP A 1 179 ? -16.221 5.351 -0.401 1.00 68.06 179 TRP A N 1
ATOM 1372 C CA . TRP A 1 179 ? -15.663 4.231 0.355 1.00 68.06 179 TRP A CA 1
ATOM 1373 C C . TRP A 1 179 ? -16.597 3.821 1.481 1.00 68.06 179 TRP A C 1
ATOM 1375 O O . TRP A 1 179 ? -17.467 4.582 1.897 1.00 68.06 179 TRP A O 1
ATOM 1385 N N . SER A 1 180 ? -16.419 2.596 1.956 1.00 62.16 180 SER A N 1
ATOM 1386 C CA . SER A 1 180 ? -17.276 2.000 2.968 1.00 62.16 180 SER A CA 1
ATOM 1387 C C . SER A 1 180 ? -16.585 2.004 4.330 1.00 62.16 180 SER A C 1
ATOM 1389 O O . SER A 1 180 ? -15.390 1.729 4.408 1.00 62.16 180 SER A O 1
ATOM 1391 N N . VAL A 1 181 ? -17.328 2.307 5.392 1.00 60.78 181 VAL A N 1
ATOM 1392 C CA . VAL A 1 181 ? -16.846 2.370 6.775 1.00 60.78 181 VAL A CA 1
ATOM 1393 C C . VAL A 1 181 ? -17.810 1.571 7.675 1.00 60.78 181 VAL A C 1
ATOM 1395 O O . VAL A 1 181 ? -19.006 1.828 7.703 1.00 60.78 181 VAL A O 1
ATOM 1398 N N . GLU A 1 182 ? -17.310 0.557 8.395 1.00 52.75 182 GLU A N 1
ATOM 1399 C CA . GLU A 1 182 ? -18.108 -0.345 9.262 1.00 52.75 182 GLU A CA 1
ATOM 1400 C C . GLU A 1 182 ? -18.737 0.285 10.536 1.00 52.75 182 GLU A C 1
ATOM 1402 O O . GLU A 1 182 ? -19.912 0.081 10.808 1.00 52.75 182 GLU A O 1
ATOM 1407 N N . GLU A 1 183 ? -17.996 1.072 11.311 1.00 54.22 183 GLU A N 1
ATOM 1408 C CA . GLU A 1 183 ? -18.457 1.949 12.392 1.00 54.22 183 GLU A CA 1
ATOM 1409 C C . GLU A 1 183 ? -18.735 3.390 11.910 1.00 54.22 183 GLU A C 1
ATOM 1411 O O . GLU A 1 183 ? -17.999 3.932 11.069 1.00 54.22 183 GLU A O 1
ATOM 1416 N N . PRO A 1 184 ? -19.771 4.041 12.459 1.00 47.88 184 PRO A N 1
ATOM 1417 C CA . PRO A 1 184 ? -19.991 5.463 12.247 1.00 47.88 184 PRO A CA 1
ATOM 1418 C C . PRO A 1 184 ? -18.791 6.278 12.753 1.00 47.88 184 PRO A C 1
ATOM 1420 O O . PRO A 1 184 ? -18.179 5.942 13.763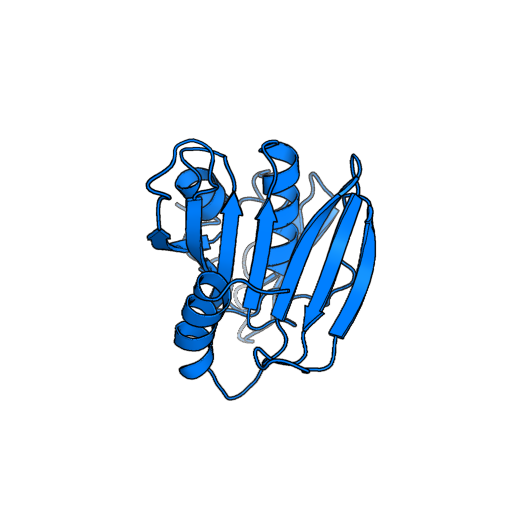 1.00 47.88 184 PRO A O 1
ATOM 1423 N N . ILE A 1 185 ? -18.455 7.359 12.047 1.00 49.97 185 ILE A N 1
ATOM 1424 C CA . ILE A 1 185 ? -17.478 8.345 12.521 1.00 49.97 185 ILE A CA 1
ATOM 1425 C C . ILE A 1 185 ? -18.189 9.148 13.611 1.00 49.97 185 ILE A C 1
ATOM 1427 O O . ILE A 1 185 ? -18.941 10.079 13.333 1.00 49.97 185 ILE A O 1
ATOM 1431 N N . THR A 1 186 ? -18.051 8.692 14.849 1.00 44.78 186 THR A N 1
ATOM 1432 C CA . THR A 1 186 ? -18.600 9.345 16.031 1.00 44.78 186 THR A CA 1
ATOM 1433 C C . THR A 1 186 ? -17.547 10.289 16.581 1.00 44.78 186 THR A C 1
ATOM 1435 O O . THR A 1 186 ? -16.576 9.812 17.157 1.00 44.78 186 THR A O 1
ATOM 1438 N N . GLU A 1 187 ? -17.729 11.589 16.350 1.00 40.47 187 GLU A N 1
ATOM 1439 C CA . GLU A 1 187 ? -17.467 12.708 17.276 1.00 40.47 187 GLU A CA 1
ATOM 1440 C C . GLU A 1 187 ? -17.142 13.990 16.496 1.00 40.47 187 GLU A C 1
ATOM 1442 O O . GLU A 1 187 ? -16.229 14.024 15.674 1.00 40.47 187 GLU A O 1
ATOM 1447 N N . TRP A 1 188 ? -17.930 15.031 16.774 1.00 39.56 188 TRP A N 1
ATOM 1448 C CA . TRP A 1 188 ? -17.576 16.426 16.527 1.00 39.56 188 TRP A CA 1
ATOM 1449 C C . TRP A 1 188 ? -16.594 16.848 17.631 1.00 39.56 188 TRP A C 1
ATOM 1451 O O . TRP A 1 188 ? -16.887 16.597 18.803 1.00 39.56 188 TRP A O 1
ATOM 1461 N N . ILE A 1 189 ? -15.473 17.483 17.277 1.00 33.28 189 ILE A N 1
ATOM 1462 C CA . ILE A 1 189 ? -14.719 18.352 18.200 1.00 33.28 189 ILE A CA 1
ATOM 1463 C C . ILE A 1 189 ? -15.106 19.793 17.884 1.00 33.28 189 ILE A C 1
ATOM 1465 O O . ILE A 1 189 ? -15.095 20.137 16.681 1.00 33.28 189 ILE A O 1
#

Secondary structure (DSSP, 8-state):
---HHHHHHHHHHHTTSTTS--EEEEEEEEETTEEEEEEEE-SSTT--EEEEEEESS--SS-TT-EEEEEEE--S-HHHHHHHHHHHHHHEEEEEEEEEEES-S-HHHHHHHTTEEEEEEE--SSTTSPEEEEEEE--SSS--SB-TTT-PBP-PPPPPTT--S---EEEE-TTT--EEEESS------

pLDDT: mean 76.05, std 15.04, range [33.28, 95.5]

Sequence (189 aa):
MLTPLERGLLAGELGGQSRWRDSVLLVEDWAKGFFRLVLLEGLEDGAPNHSLVCYQGRFPVRAGALGGAIVRGGPDPRALSQLLFEVNRALADNGALVLSTPLENVGNILVKHGFAIVSEHRSPRDDEPSVTLSRKAWRKYLSESCPRCGSTLILPLIPPDANVRKIWTVYCSSCSYNWSVEEPITEWI

Radius of gyration: 17.13 Å; chains: 1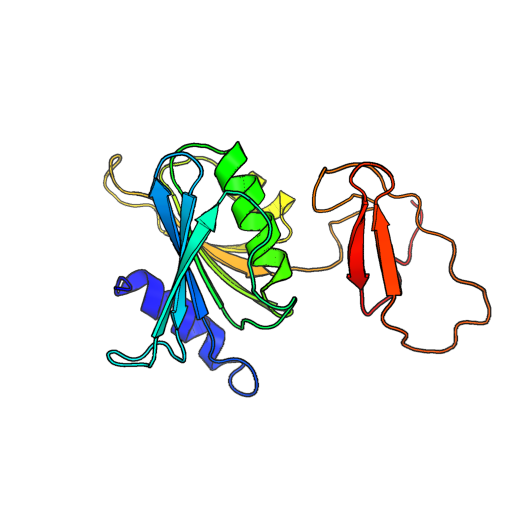; bounding box: 57×40×35 Å

Foldseek 3Di:
DDDPVRLVLQCVQCVVVVDAAQWEWEWEDDDDQKIKIKIFSHSDPPTDIDIDIDGLDADPAAFQRHQEYEYADEPDLVSVLSVLLNVLRRHHAFRKYKYWYLDPPCCVSQVLLQWDWDDKADDPDNPGTIITMTTRHDDDRCQQADSNPRDGFPDDDDDPPCPDQDFDWGADPVPRDIDTDRDDNDDDD